Protein AF-A0A3A8E5F2-F1 (afdb_monomer_lite)

Secondary structure (DSSP, 8-state):
-EEEEEEESSHHHHHHHHHHHHHHTT-EEETTEEEETTEEEEEEEETTEEEEEEEEGGGTBS--SS-EEE--STT--PPSSEEEEEEEEETTEEEEEEEE-SSS-EEEEEEEE-SS--SS--EEEEESEETT--SSEEE-SS-B--SSTT--B-SSTT---SS---EEEE--SSSSEEES-S-TTTSTT-EESSTTTHHHHTT-S-TTT-----EEEEEEEEEGGGEEEEEEEEEEEEE---TTS-TT-EEEETTEEEE---SS---STTTT-EEEESS---

pLDDT: mean 90.52, std 8.46, range [52.41, 98.75]

Radius of gyration: 17.45 Å; chains: 1; bounding box: 47×42×44 Å

Structure (mmCIF, N/CA/C/O backbone):
data_AF-A0A3A8E5F2-F1
#
_entry.id   AF-A0A3A8E5F2-F1
#
loop_
_atom_site.group_PDB
_atom_site.id
_atom_site.type_symbol
_atom_site.label_atom_id
_atom_site.label_alt_id
_atom_site.label_comp_id
_atom_site.label_asym_id
_atom_site.label_entity_id
_atom_site.label_seq_id
_atom_site.pdbx_PDB_ins_code
_atom_site.Cartn_x
_atom_site.Cartn_y
_atom_site.Cartn_z
_atom_site.occupancy
_atom_site.B_iso_or_equiv
_atom_site.auth_seq_id
_atom_site.auth_comp_id
_atom_site.auth_asym_id
_atom_site.auth_atom_id
_atom_site.pdbx_PDB_model_num
ATOM 1 N N . MET A 1 1 ? 0.067 -13.483 12.850 1.00 90.38 1 MET A N 1
ATOM 2 C CA . MET A 1 1 ? -0.685 -12.739 11.821 1.00 90.38 1 MET A CA 1
ATOM 3 C C . MET A 1 1 ? -2.147 -13.075 11.987 1.00 90.38 1 MET A C 1
ATOM 5 O O . MET A 1 1 ? -2.480 -14.257 12.018 1.00 90.38 1 MET A O 1
ATOM 9 N N . ALA A 1 2 ? -2.980 -12.050 12.130 1.00 96.44 2 ALA A N 1
ATOM 10 C CA . ALA A 1 2 ? -4.425 -12.189 12.093 1.00 96.44 2 ALA A CA 1
ATOM 11 C C . ALA A 1 2 ? -4.931 -11.852 10.688 1.00 96.44 2 ALA A C 1
ATOM 13 O O . ALA A 1 2 ? -4.463 -10.898 10.060 1.00 96.44 2 ALA A O 1
ATOM 14 N N . TYR A 1 3 ? -5.877 -12.652 10.204 1.00 97.75 3 TYR A N 1
ATOM 15 C CA . TYR A 1 3 ? -6.501 -12.480 8.900 1.00 97.75 3 TYR A CA 1
ATOM 16 C C . TYR A 1 3 ? -8.014 -12.479 9.060 1.00 97.75 3 TYR A C 1
ATOM 18 O O . TYR A 1 3 ? -8.585 -13.423 9.607 1.00 97.75 3 TYR A O 1
ATOM 26 N N . TYR A 1 4 ? -8.648 -11.433 8.541 1.00 98.31 4 TYR A N 1
ATOM 27 C CA . TYR A 1 4 ? -10.094 -11.275 8.526 1.00 98.31 4 TYR A CA 1
ATOM 28 C C . TYR A 1 4 ? -10.551 -11.060 7.087 1.00 98.31 4 TYR A C 1
ATOM 30 O O . TYR A 1 4 ? -9.963 -10.276 6.343 1.00 98.31 4 TYR A O 1
ATOM 38 N N . SER A 1 5 ? -11.627 -11.732 6.695 1.00 98.12 5 SER A N 1
ATOM 39 C CA . SER A 1 5 ? -12.271 -11.509 5.403 1.00 98.12 5 SER A CA 1
ATOM 40 C C . SER A 1 5 ? -13.774 -11.647 5.523 1.00 98.12 5 SER A C 1
ATOM 42 O O . SER A 1 5 ? -14.259 -12.438 6.332 1.00 98.12 5 SER A O 1
ATOM 44 N N . GLY A 1 6 ? -14.499 -10.914 4.695 1.00 97.88 6 GLY A N 1
ATOM 45 C CA . GLY A 1 6 ? -15.951 -10.906 4.705 1.00 97.88 6 GLY A CA 1
ATOM 46 C C . GLY A 1 6 ? -16.489 -9.867 3.740 1.00 97.88 6 GLY A C 1
ATOM 47 O O . GLY A 1 6 ? -15.790 -9.447 2.820 1.00 97.88 6 GLY A O 1
ATOM 48 N N . GLN A 1 7 ? -17.723 -9.442 3.983 1.00 97.94 7 GLN A N 1
ATOM 49 C CA . GLN A 1 7 ? -18.371 -8.384 3.223 1.00 97.94 7 GLN A CA 1
ATOM 50 C C . GLN A 1 7 ? -18.634 -7.182 4.112 1.00 97.94 7 GLN A C 1
ATOM 52 O O . GLN A 1 7 ? -18.925 -7.335 5.294 1.00 97.94 7 GLN A O 1
ATOM 57 N N . ALA A 1 8 ? -18.550 -5.996 3.527 1.00 97.81 8 ALA A N 1
ATOM 58 C CA . ALA A 1 8 ? -18.993 -4.763 4.158 1.00 97.81 8 ALA A CA 1
ATOM 59 C C . ALA A 1 8 ? -19.969 -4.050 3.225 1.00 97.81 8 ALA A C 1
ATOM 61 O O . ALA A 1 8 ? -19.767 -4.038 2.012 1.00 97.81 8 ALA A O 1
ATOM 62 N N . ALA A 1 9 ? -21.010 -3.436 3.777 1.00 97.25 9 ALA A N 1
ATOM 63 C CA . ALA A 1 9 ? -22.052 -2.721 3.048 1.00 97.25 9 ALA A CA 1
ATOM 64 C C . ALA A 1 9 ? -21.777 -1.212 2.916 1.00 97.25 9 ALA A C 1
ATOM 66 O O . ALA A 1 9 ? -22.533 -0.500 2.255 1.00 97.25 9 ALA A O 1
ATOM 67 N N . SER A 1 10 ? -20.717 -0.692 3.541 1.00 96.44 10 SER A N 1
ATOM 68 C CA . SER A 1 10 ? -20.323 0.716 3.416 1.00 96.44 10 SER A CA 1
ATOM 69 C C . SER A 1 10 ? -18.871 0.964 3.830 1.00 96.44 10 SER A C 1
ATOM 71 O O . SER A 1 10 ? -18.250 0.145 4.506 1.00 96.44 10 SER A O 1
ATOM 73 N N . PHE A 1 11 ? -18.344 2.153 3.515 1.00 97.19 11 PHE A N 1
ATOM 74 C CA . PHE A 1 11 ? -17.065 2.615 4.069 1.00 97.19 11 PHE A CA 1
ATOM 75 C C . PHE A 1 11 ? -17.084 2.752 5.597 1.00 97.19 11 PHE A C 1
ATOM 77 O O . PHE A 1 11 ? -16.044 2.582 6.225 1.00 97.19 11 PHE A O 1
ATOM 84 N N . SER A 1 12 ? -18.248 3.037 6.195 1.00 97.00 12 SER A N 1
ATOM 85 C CA . SER A 1 12 ? -18.392 3.085 7.655 1.00 97.00 12 SER A CA 1
ATOM 86 C C . SER A 1 12 ? -18.179 1.721 8.275 1.00 97.00 12 SER A C 1
ATOM 88 O O . SER A 1 12 ? -17.431 1.597 9.237 1.00 97.00 12 SER A O 1
ATOM 90 N N . GLU A 1 13 ? -18.789 0.700 7.686 1.00 97.81 13 GLU A N 1
ATOM 91 C CA . GLU A 1 13 ? -18.625 -0.673 8.139 1.00 97.81 13 GLU A CA 1
ATOM 92 C C . GLU A 1 13 ? -17.198 -1.175 7.906 1.00 97.81 13 GLU A C 1
ATOM 94 O O . GLU A 1 13 ? -16.610 -1.749 8.816 1.00 97.81 13 GLU A O 1
ATOM 99 N N . LEU A 1 14 ? -16.589 -0.868 6.752 1.00 98.00 14 LEU A N 1
ATOM 100 C CA . LEU A 1 14 ? -15.176 -1.176 6.498 1.00 98.00 14 LEU A CA 1
ATOM 101 C C . LEU A 1 14 ? -14.241 -0.546 7.537 1.00 98.00 14 LEU A C 1
ATOM 103 O O . LEU A 1 14 ? -13.327 -1.214 8.018 1.00 98.00 14 LEU A O 1
ATOM 107 N N . LEU A 1 15 ? -14.453 0.728 7.886 1.00 98.44 15 LEU A N 1
ATOM 108 C CA . LEU A 1 15 ? -13.642 1.394 8.903 1.00 98.44 15 LEU A CA 1
ATOM 109 C C . LEU A 1 15 ? -13.847 0.751 10.280 1.00 98.44 15 LEU A C 1
ATOM 111 O O . LEU A 1 15 ? -12.869 0.531 10.989 1.00 98.44 15 LEU A O 1
ATOM 115 N N . SER A 1 16 ? -15.084 0.404 10.646 1.00 98.25 16 SER A N 1
ATOM 116 C CA . SER A 1 16 ? -15.363 -0.319 11.891 1.00 98.25 16 SER A CA 1
ATOM 117 C C . SER A 1 16 ? -14.683 -1.688 11.929 1.00 98.25 16 SER A C 1
ATOM 119 O O . SER A 1 16 ? -14.083 -2.024 12.945 1.00 98.25 16 SER A O 1
ATOM 121 N N . VAL A 1 17 ? -14.715 -2.451 10.832 1.00 98.38 17 VAL A N 1
ATOM 122 C CA . VAL A 1 17 ? -14.012 -3.740 10.716 1.00 98.38 17 VAL A CA 1
ATOM 123 C C . VAL A 1 17 ? -12.507 -3.558 10.909 1.00 98.38 17 VAL A C 1
ATOM 125 O O . VAL A 1 17 ? -11.914 -4.267 11.719 1.00 98.38 17 VAL A O 1
ATOM 128 N N . LEU A 1 18 ? -11.900 -2.588 10.216 1.00 98.69 18 LEU A N 1
ATOM 129 C CA . LEU A 1 18 ? -10.475 -2.276 10.350 1.00 98.69 18 LEU A CA 1
ATOM 130 C C . LEU A 1 18 ? -10.105 -1.926 11.795 1.00 98.69 18 LEU A C 1
ATOM 132 O O . LEU A 1 18 ? -9.167 -2.494 12.347 1.00 98.69 18 LEU A O 1
ATOM 136 N N . VAL A 1 19 ? -10.842 -0.998 12.409 1.00 98.56 19 VAL A N 1
ATOM 137 C CA . VAL A 1 19 ? -10.562 -0.526 13.769 1.00 98.56 19 VAL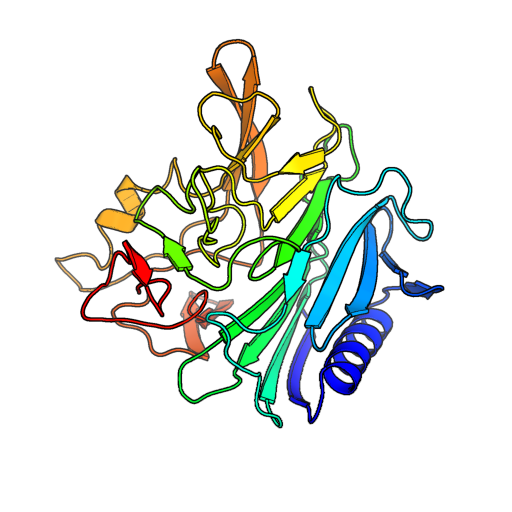 A CA 1
ATOM 138 C C . VAL A 1 19 ? -10.737 -1.649 14.785 1.00 98.56 19 VAL A C 1
ATOM 140 O O . VAL A 1 19 ? -9.835 -1.870 15.587 1.00 98.56 19 VAL A O 1
ATOM 143 N N . ASN A 1 20 ? -11.851 -2.383 14.738 1.00 98.50 20 ASN A N 1
ATOM 144 C CA . ASN A 1 20 ? -12.130 -3.453 15.696 1.00 98.50 20 ASN A CA 1
ATOM 145 C C . ASN A 1 20 ? -11.073 -4.558 15.616 1.00 98.50 20 ASN A C 1
ATOM 147 O O . ASN A 1 20 ? -10.520 -4.940 16.643 1.00 98.50 20 ASN A O 1
ATOM 151 N N . ALA A 1 21 ? -10.728 -5.002 14.405 1.00 98.50 21 ALA A N 1
ATOM 152 C CA . ALA A 1 21 ? -9.700 -6.017 14.211 1.00 98.50 21 ALA A CA 1
ATOM 153 C C . ALA A 1 21 ? -8.324 -5.541 14.704 1.00 98.50 21 ALA A C 1
ATOM 155 O O . ALA A 1 21 ? -7.613 -6.297 15.358 1.00 98.50 21 ALA A O 1
ATOM 156 N N . CYS A 1 22 ? -7.943 -4.285 14.453 1.00 98.50 22 CYS A N 1
ATOM 157 C CA . CYS A 1 22 ? -6.695 -3.738 14.988 1.00 98.50 22 CYS A CA 1
ATOM 158 C C . CYS A 1 22 ? -6.710 -3.648 16.520 1.00 98.50 22 CYS A C 1
ATOM 160 O O . CYS A 1 22 ? -5.720 -4.009 17.154 1.00 98.50 22 CYS A O 1
ATOM 162 N N . VAL A 1 23 ? -7.820 -3.223 17.128 1.00 98.31 23 VAL A N 1
ATOM 163 C CA . VAL A 1 23 ? -7.961 -3.171 18.593 1.00 98.31 23 VAL A CA 1
ATOM 164 C C . VAL A 1 23 ? -7.845 -4.564 19.215 1.00 98.31 23 VAL A C 1
ATOM 166 O O . VAL A 1 23 ? -7.153 -4.732 20.217 1.00 98.31 23 VAL A O 1
ATOM 169 N N . GLU A 1 24 ? -8.428 -5.586 18.584 1.00 97.88 24 GLU A N 1
ATOM 170 C CA . GLU A 1 24 ? -8.256 -6.987 18.993 1.00 97.88 24 GLU A CA 1
ATOM 171 C C . GLU A 1 24 ? -6.791 -7.453 18.928 1.00 97.88 24 GLU A C 1
ATOM 173 O O . GLU A 1 24 ? -6.399 -8.329 19.694 1.00 97.88 24 GLU A O 1
ATOM 178 N N . GLN A 1 25 ? -5.971 -6.860 18.051 1.00 97.38 25 GLN A N 1
ATOM 179 C CA . GLN A 1 25 ? -4.528 -7.127 17.928 1.00 97.38 25 GLN A CA 1
ATOM 180 C C . GLN A 1 25 ? -3.652 -6.104 18.683 1.00 97.38 25 GLN A C 1
ATOM 182 O O . GLN A 1 25 ? -2.484 -5.882 18.346 1.00 97.38 25 GLN A O 1
ATOM 187 N N . GLY A 1 26 ? -4.214 -5.445 19.701 1.00 96.50 26 GLY A N 1
ATOM 188 C CA . GLY A 1 26 ? -3.466 -4.596 20.631 1.00 96.50 26 GLY A CA 1
ATOM 189 C C . GLY A 1 26 ? -3.214 -3.162 20.162 1.00 96.50 26 GLY A C 1
ATOM 190 O O . GLY A 1 26 ? -2.443 -2.449 20.804 1.00 96.50 26 GLY A O 1
ATOM 191 N N . TRP A 1 27 ? -3.850 -2.712 19.079 1.00 97.88 27 TRP A N 1
ATOM 192 C CA . TRP A 1 27 ? -3.877 -1.288 18.741 1.00 97.88 27 TRP A CA 1
ATOM 193 C C . TRP A 1 27 ? -4.857 -0.534 19.650 1.00 97.88 27 TRP A C 1
ATOM 195 O O . TRP A 1 27 ? -5.824 -1.087 20.170 1.00 97.88 27 TRP A O 1
ATOM 205 N N . ILE A 1 28 ? -4.632 0.762 19.823 1.00 98.12 28 ILE A N 1
ATOM 206 C CA . ILE A 1 28 ? -5.488 1.653 20.611 1.00 98.12 28 ILE A CA 1
ATOM 207 C C . ILE A 1 28 ? -6.241 2.575 19.654 1.00 98.12 28 ILE A C 1
ATOM 209 O O . ILE A 1 28 ? -5.635 3.140 18.748 1.00 98.12 28 ILE A O 1
ATOM 213 N N . TRP A 1 29 ? -7.548 2.750 19.865 1.00 98.12 29 TRP A N 1
ATOM 214 C CA . TRP A 1 29 ? -8.396 3.648 19.077 1.00 98.12 29 TRP A CA 1
ATOM 215 C C . TRP A 1 29 ? -8.969 4.772 19.943 1.00 98.12 29 TRP A C 1
ATOM 217 O O . TRP A 1 29 ? -9.832 4.528 20.787 1.00 98.12 29 TRP A O 1
ATOM 227 N N . VAL A 1 30 ? -8.498 6.003 19.732 1.00 97.62 30 VAL A N 1
ATOM 228 C CA . VAL A 1 30 ? -8.960 7.211 20.443 1.00 97.62 30 VAL A CA 1
ATOM 229 C C . VAL A 1 30 ? -8.976 8.389 19.470 1.00 97.62 30 VAL A C 1
ATOM 231 O O . VAL A 1 30 ? -8.055 8.541 18.680 1.00 97.62 30 VAL A O 1
ATOM 234 N N . ASP A 1 31 ? -10.021 9.221 19.495 1.00 95.56 31 ASP A N 1
ATOM 235 C CA . ASP A 1 31 ? -10.123 10.457 18.694 1.00 95.56 31 ASP A CA 1
ATOM 236 C C . ASP A 1 31 ? -9.852 10.291 17.184 1.00 95.56 31 ASP A C 1
ATOM 238 O O . ASP A 1 31 ? -9.310 11.169 16.506 1.00 95.56 31 ASP A O 1
ATOM 242 N N . ASN A 1 32 ? -10.300 9.161 16.633 1.00 97.81 32 ASN A N 1
ATOM 243 C CA . ASN A 1 32 ? -10.060 8.723 15.257 1.00 97.81 32 ASN A CA 1
ATOM 244 C C . ASN A 1 32 ? -8.603 8.376 14.915 1.00 97.81 32 ASN A C 1
ATOM 246 O O . ASN A 1 32 ? -8.247 8.330 13.738 1.00 97.81 32 ASN A O 1
ATOM 250 N N . ILE A 1 33 ? -7.759 8.153 15.917 1.00 98.44 33 ILE A N 1
ATOM 251 C CA . ILE A 1 33 ? -6.364 7.756 15.763 1.00 98.44 33 ILE A CA 1
ATOM 252 C C . ILE A 1 33 ? -6.240 6.306 16.214 1.00 98.44 33 ILE A C 1
ATOM 254 O O . ILE A 1 33 ? -6.520 5.968 17.364 1.00 98.44 33 ILE A O 1
ATOM 258 N N . LEU A 1 34 ? -5.820 5.456 15.281 1.00 98.25 34 LEU A N 1
ATOM 259 C CA . LEU A 1 34 ? -5.403 4.093 15.553 1.00 98.25 34 LEU A CA 1
ATOM 260 C C . LEU A 1 34 ? -3.898 4.116 15.815 1.00 98.25 34 LEU A C 1
ATOM 262 O O . LEU A 1 34 ? -3.132 4.487 14.927 1.00 98.25 34 LEU A O 1
ATOM 266 N N . SER A 1 35 ? -3.466 3.758 17.019 1.00 97.75 35 SER A N 1
ATOM 267 C CA . SER A 1 35 ? -2.058 3.851 17.410 1.00 97.75 35 SER A CA 1
ATOM 268 C C . SER A 1 35 ? -1.542 2.590 18.078 1.00 97.75 35 SER A C 1
ATOM 270 O O . SER A 1 35 ? -2.269 1.949 18.837 1.00 97.75 35 SER A O 1
ATOM 272 N N . LYS A 1 36 ? -0.269 2.290 17.844 1.00 96.06 36 LYS A N 1
ATOM 273 C CA . LYS A 1 36 ? 0.485 1.243 18.527 1.00 96.06 36 LYS A CA 1
ATOM 274 C C . LYS A 1 36 ? 1.929 1.712 18.656 1.00 96.06 36 LYS A C 1
ATOM 276 O O . LYS A 1 36 ? 2.528 2.159 17.677 1.00 96.06 36 LYS A O 1
ATOM 281 N N . ASP A 1 37 ? 2.440 1.698 19.883 1.00 91.69 37 ASP A N 1
ATOM 282 C CA . ASP A 1 37 ? 3.748 2.245 20.243 1.00 91.69 37 ASP A CA 1
ATOM 283 C C . ASP A 1 37 ? 3.984 3.661 19.680 1.00 91.69 37 ASP A C 1
ATOM 285 O O . ASP A 1 37 ? 3.304 4.614 20.067 1.00 91.69 37 ASP A O 1
ATOM 289 N N . GLN A 1 38 ? 4.948 3.815 18.769 1.00 88.19 38 GLN A N 1
ATOM 290 C CA . GLN A 1 38 ? 5.321 5.103 18.178 1.00 88.19 38 GLN A CA 1
ATOM 291 C C . GLN A 1 38 ? 4.515 5.463 16.925 1.00 88.19 38 GLN A C 1
ATOM 293 O O . GLN A 1 38 ? 4.714 6.540 16.373 1.00 88.19 38 GLN A O 1
ATOM 298 N N . ILE A 1 39 ? 3.599 4.608 16.471 1.00 94.56 39 ILE A N 1
ATOM 299 C CA . ILE A 1 39 ? 2.846 4.805 15.230 1.00 94.56 39 ILE A CA 1
ATOM 300 C C . ILE A 1 39 ? 1.441 5.288 15.568 1.00 94.56 39 ILE A C 1
ATOM 302 O O . ILE A 1 39 ? 0.758 4.693 16.401 1.00 94.56 39 ILE A O 1
ATOM 306 N N . GLY A 1 40 ? 0.986 6.330 14.880 1.00 97.62 40 GLY A N 1
ATOM 307 C CA . GLY A 1 40 ? -0.399 6.780 14.879 1.00 97.62 40 GLY A CA 1
ATOM 308 C C . GLY A 1 40 ? -0.920 6.944 13.462 1.00 97.62 40 GLY A C 1
ATOM 309 O O . GLY A 1 40 ? -0.266 7.561 12.624 1.00 97.62 40 GLY A O 1
ATOM 310 N N . ILE A 1 41 ? -2.118 6.430 13.196 1.00 98.44 41 ILE A N 1
ATOM 311 C CA . ILE A 1 41 ? -2.820 6.578 11.924 1.00 98.44 41 ILE A CA 1
ATOM 312 C C . ILE A 1 41 ? -4.195 7.167 12.201 1.00 98.44 41 ILE A C 1
ATOM 314 O O . ILE A 1 41 ? -5.086 6.503 12.731 1.00 98.44 41 ILE A O 1
ATOM 318 N N . LYS A 1 42 ? -4.389 8.426 11.816 1.00 98.38 42 LYS A N 1
ATOM 319 C CA . LYS A 1 42 ? -5.703 9.054 11.854 1.00 98.38 42 LYS A CA 1
ATOM 320 C C . LYS A 1 42 ? -6.535 8.571 10.677 1.00 98.38 42 LYS A C 1
ATOM 322 O O . LYS A 1 42 ? -6.184 8.855 9.531 1.00 98.38 42 LYS A O 1
ATOM 327 N N . LEU A 1 43 ? -7.629 7.874 10.967 1.00 98.38 43 LEU A N 1
ATOM 328 C CA . LEU A 1 43 ? -8.534 7.291 9.980 1.00 98.38 43 LEU A CA 1
ATOM 329 C C . LEU A 1 43 ? -9.877 8.011 10.006 1.00 98.38 43 LEU A C 1
ATOM 331 O O . LEU A 1 43 ? -10.484 8.161 11.063 1.00 98.38 43 LEU A O 1
ATOM 335 N N . GLN A 1 44 ? -10.363 8.462 8.853 1.00 97.19 44 GLN A N 1
ATOM 336 C CA . GLN A 1 44 ? -11.652 9.154 8.764 1.00 97.19 44 GLN A CA 1
ATOM 337 C C . GLN A 1 44 ? -12.387 8.791 7.481 1.00 97.19 44 GLN A C 1
ATOM 339 O O . GLN A 1 44 ? -11.785 8.362 6.500 1.00 97.19 44 GLN A O 1
ATOM 344 N N . ILE A 1 45 ? -13.700 9.009 7.476 1.00 95.94 45 ILE A N 1
ATOM 345 C CA . ILE A 1 45 ? -14.509 8.930 6.261 1.00 95.94 45 ILE A CA 1
ATOM 346 C C . ILE A 1 45 ? -14.763 10.345 5.778 1.00 95.94 45 ILE A C 1
ATOM 348 O O . ILE A 1 45 ? -15.327 11.170 6.494 1.00 95.94 45 ILE A O 1
ATOM 352 N N . VAL A 1 46 ? -14.354 10.616 4.547 1.00 92.38 46 VAL A N 1
ATOM 353 C CA . VAL A 1 46 ? -14.565 11.898 3.875 1.00 92.38 46 VAL A CA 1
ATOM 354 C C . VAL A 1 46 ? -15.124 11.579 2.500 1.00 92.38 46 VAL A C 1
ATOM 356 O O . VAL A 1 46 ? -14.561 10.738 1.820 1.00 92.38 46 VAL A O 1
ATOM 359 N N . ASN A 1 47 ? -16.234 12.198 2.085 1.00 85.31 47 ASN A N 1
ATOM 360 C CA . ASN A 1 47 ? -16.793 12.087 0.725 1.00 85.31 47 ASN A CA 1
ATOM 361 C C . ASN A 1 47 ? -16.707 10.666 0.108 1.00 85.31 47 ASN A C 1
ATOM 363 O O . ASN A 1 47 ? -16.124 10.488 -0.965 1.00 85.31 47 ASN A O 1
ATOM 367 N N . ASN A 1 48 ? -17.238 9.654 0.808 1.00 86.62 48 ASN A N 1
ATOM 368 C CA . ASN A 1 48 ? -17.234 8.240 0.396 1.00 86.62 48 ASN A CA 1
ATOM 369 C C . ASN A 1 48 ? -15.841 7.647 0.111 1.00 86.62 48 ASN A C 1
ATOM 371 O O . ASN A 1 48 ? -15.642 6.937 -0.872 1.00 86.62 48 ASN A O 1
ATOM 375 N N . HIS A 1 49 ? -14.861 7.946 0.954 1.00 91.81 49 HIS A N 1
ATOM 376 C CA . HIS A 1 49 ? -13.579 7.253 0.978 1.00 91.81 49 HIS A CA 1
ATOM 377 C C . HIS A 1 49 ? -12.999 7.250 2.391 1.00 91.81 49 HIS A C 1
ATOM 379 O O . HIS A 1 49 ? -13.325 8.121 3.200 1.00 91.81 49 HIS A O 1
ATOM 385 N N . ILE A 1 50 ? -12.131 6.280 2.676 1.00 96.81 50 ILE A N 1
ATOM 386 C CA . ILE A 1 50 ? -11.365 6.237 3.924 1.00 96.81 50 ILE A CA 1
ATOM 387 C C . ILE A 1 50 ? -10.067 7.007 3.697 1.00 96.81 50 ILE A C 1
ATOM 389 O O . ILE A 1 50 ? -9.306 6.686 2.783 1.00 96.81 50 ILE A O 1
ATOM 393 N N . THR A 1 51 ? -9.819 8.034 4.499 1.00 97.25 51 THR A N 1
ATOM 394 C CA . THR A 1 51 ? -8.551 8.763 4.536 1.00 97.25 51 THR A CA 1
ATOM 395 C C . THR A 1 51 ? -7.663 8.237 5.652 1.00 97.25 51 THR A C 1
ATOM 397 O O . THR A 1 51 ? -8.156 7.803 6.691 1.00 97.25 51 THR A O 1
ATOM 400 N N . ALA A 1 52 ? -6.352 8.304 5.441 1.00 98.06 52 ALA A N 1
ATOM 401 C CA . ALA A 1 52 ? -5.347 7.980 6.436 1.00 98.06 52 ALA A CA 1
ATOM 402 C C . ALA A 1 52 ? -4.258 9.055 6.459 1.00 98.06 52 ALA A C 1
ATOM 404 O O . ALA A 1 52 ? -3.703 9.430 5.420 1.00 98.06 52 ALA A O 1
ATOM 405 N N . LEU A 1 53 ? -3.951 9.539 7.658 1.00 97.56 53 LEU A N 1
ATOM 406 C CA . LEU A 1 53 ? -2.830 10.428 7.931 1.00 97.56 53 LEU A CA 1
ATOM 407 C C . LEU A 1 53 ? -1.963 9.786 9.007 1.00 97.56 53 LEU A C 1
ATOM 409 O O . LEU A 1 53 ? -2.463 9.511 10.093 1.00 97.56 53 LEU A O 1
ATOM 413 N N . ALA A 1 54 ? -0.690 9.554 8.705 1.00 97.56 54 ALA A N 1
ATOM 414 C CA . ALA A 1 54 ? 0.250 9.020 9.680 1.00 97.56 54 ALA A CA 1
ATOM 415 C C . ALA A 1 54 ? 0.901 10.125 10.517 1.00 97.56 54 ALA A C 1
ATOM 417 O O . ALA A 1 54 ? 0.989 11.274 10.082 1.00 97.56 54 ALA A O 1
ATOM 418 N N . GLY A 1 55 ? 1.362 9.756 11.703 1.00 97.06 55 GLY A N 1
ATOM 419 C CA . GLY A 1 55 ? 2.093 10.589 12.648 1.00 97.06 55 GLY A CA 1
ATOM 420 C C . GLY A 1 55 ? 2.637 9.738 13.792 1.00 97.06 55 GLY A C 1
ATOM 421 O O . GLY A 1 55 ? 2.473 8.517 13.808 1.00 97.06 55 GLY A O 1
ATOM 422 N N . ASP A 1 56 ? 3.254 10.396 14.761 1.00 95.12 56 ASP A N 1
ATOM 423 C CA . ASP A 1 56 ? 3.835 9.757 15.932 1.00 95.12 56 ASP A CA 1
ATOM 424 C C . ASP A 1 56 ? 2.767 9.509 17.010 1.00 95.12 56 ASP A C 1
ATOM 426 O O . ASP A 1 56 ? 2.135 10.442 17.522 1.00 95.12 56 ASP A O 1
ATOM 430 N N . GLY A 1 57 ? 2.616 8.238 17.380 1.00 94.00 57 GLY A N 1
ATOM 431 C CA . GLY A 1 57 ? 1.835 7.763 18.522 1.00 94.00 57 GLY A CA 1
ATOM 432 C C . GLY A 1 57 ? 0.363 8.190 18.546 1.00 94.00 57 GLY A C 1
ATOM 433 O O . GLY A 1 57 ? -0.242 8.576 17.547 1.00 94.00 57 GLY A O 1
ATOM 434 N N . SER A 1 58 ? -0.238 8.129 19.733 1.00 95.12 58 SER A N 1
ATOM 435 C CA . SER A 1 58 ? -1.675 8.368 19.939 1.00 95.12 58 SER A CA 1
ATOM 436 C C . SER A 1 58 ? -2.122 9.822 19.761 1.00 95.12 58 SER A C 1
ATOM 438 O O . SER A 1 58 ? -3.316 10.081 19.638 1.00 95.12 58 SER A O 1
ATOM 440 N N . THR A 1 59 ? -1.194 10.780 19.731 1.00 94.62 59 THR A N 1
ATOM 441 C CA . THR A 1 59 ? -1.491 12.210 19.532 1.00 94.62 59 THR A CA 1
ATOM 442 C C . THR A 1 59 ? -1.263 12.674 18.098 1.00 94.62 59 THR A C 1
ATOM 444 O O . THR A 1 59 ? -1.556 13.829 17.782 1.00 94.62 59 THR A O 1
ATOM 447 N N . LEU A 1 60 ? -0.761 11.788 17.228 1.00 95.06 60 LEU A N 1
ATOM 448 C CA . LEU A 1 60 ? -0.400 12.101 15.848 1.00 95.06 60 LEU A CA 1
ATOM 449 C C . LEU A 1 60 ? 0.599 13.270 15.753 1.00 95.06 60 LEU A C 1
ATOM 451 O O . LEU A 1 60 ? 0.465 14.150 14.897 1.00 95.06 60 LEU A O 1
ATOM 455 N N . ALA A 1 61 ? 1.584 13.311 16.657 1.00 95.69 61 ALA A N 1
ATOM 456 C CA . ALA A 1 61 ? 2.628 14.331 16.617 1.00 95.69 61 ALA A CA 1
ATOM 457 C C . ALA A 1 61 ? 3.437 14.213 15.315 1.00 95.69 61 ALA A C 1
ATOM 459 O O . ALA A 1 61 ? 3.530 13.140 14.733 1.00 95.69 61 ALA A O 1
ATOM 460 N N . ASN A 1 62 ? 3.996 15.326 14.832 1.00 95.19 62 ASN A N 1
ATOM 461 C CA . ASN A 1 62 ? 4.738 15.370 13.568 1.00 95.19 62 ASN A CA 1
ATOM 462 C C . ASN A 1 62 ? 4.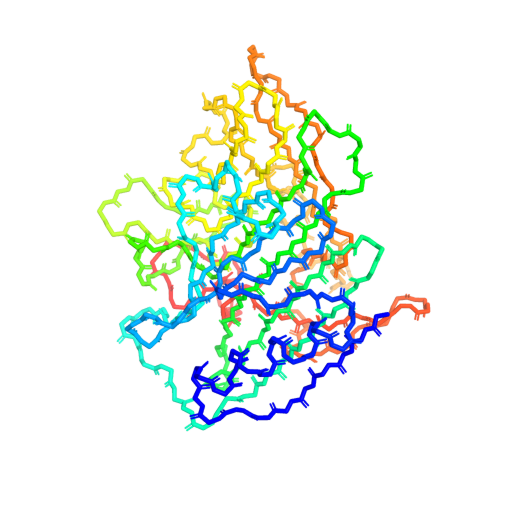027 14.636 12.409 1.00 95.19 62 ASN A C 1
ATOM 464 O O . ASN A 1 62 ? 4.570 13.665 11.886 1.00 95.19 62 ASN A O 1
ATOM 468 N N . PRO A 1 63 ? 2.814 15.041 12.004 1.00 96.56 63 PRO A N 1
ATOM 469 C CA . PRO A 1 63 ? 2.065 14.306 10.994 1.00 96.56 63 PRO A CA 1
ATOM 470 C C . PRO A 1 63 ? 2.766 14.321 9.629 1.00 96.56 63 PRO A C 1
ATOM 472 O O . PRO A 1 63 ? 3.493 15.262 9.288 1.00 96.56 63 PRO A O 1
ATOM 475 N N . ALA A 1 64 ? 2.491 13.298 8.820 1.00 94.62 64 ALA A N 1
ATOM 476 C CA . ALA A 1 64 ? 2.900 13.253 7.425 1.00 94.62 64 ALA A CA 1
ATOM 477 C C . ALA A 1 64 ? 2.394 14.501 6.667 1.00 94.62 64 ALA A C 1
ATOM 479 O O . ALA A 1 64 ? 1.326 15.037 6.973 1.00 94.62 64 ALA A O 1
ATOM 480 N N . PRO A 1 65 ? 3.126 14.981 5.647 1.00 91.12 65 PRO A N 1
ATOM 481 C CA . PRO A 1 65 ? 2.817 16.252 4.991 1.00 91.12 65 PRO A CA 1
ATOM 482 C C . PRO A 1 65 ? 1.519 16.229 4.170 1.00 91.12 65 PRO A C 1
ATOM 484 O O . PRO A 1 65 ? 1.030 17.288 3.782 1.00 91.12 65 PRO A O 1
ATOM 487 N N . ALA A 1 66 ? 0.962 15.051 3.880 1.00 90.69 66 ALA A N 1
ATOM 488 C CA . ALA A 1 66 ? -0.313 14.917 3.192 1.00 90.69 66 ALA A CA 1
ATOM 489 C C . ALA A 1 66 ? -1.032 13.608 3.550 1.00 90.69 66 ALA A C 1
ATOM 491 O O . ALA A 1 66 ? -0.465 12.680 4.124 1.00 90.69 66 ALA A O 1
ATOM 492 N N . ILE A 1 67 ? -2.312 13.567 3.184 1.00 93.75 67 ILE A N 1
ATOM 493 C CA . ILE A 1 67 ? -3.256 12.494 3.491 1.00 93.75 67 ILE A CA 1
ATOM 494 C C . ILE A 1 67 ? -3.333 11.525 2.305 1.00 93.75 67 ILE A C 1
ATOM 496 O O . ILE A 1 67 ? -3.465 11.957 1.153 1.00 93.75 67 ILE A O 1
ATOM 500 N N . VAL A 1 68 ? -3.328 10.220 2.581 1.00 94.50 68 VAL A N 1
ATOM 501 C CA . VAL A 1 68 ? -3.663 9.187 1.589 1.00 94.50 68 VAL A CA 1
ATOM 502 C C . VAL A 1 68 ? -5.115 8.748 1.720 1.00 94.50 68 VAL A C 1
ATOM 504 O O . VAL A 1 68 ? -5.736 8.938 2.763 1.00 94.50 68 VAL A O 1
ATOM 507 N N . ARG A 1 69 ? -5.698 8.196 0.657 1.00 93.81 69 ARG A N 1
ATOM 508 C CA . ARG A 1 69 ? -7.082 7.725 0.672 1.00 93.81 69 ARG A CA 1
ATOM 509 C C . ARG A 1 69 ? -7.266 6.412 -0.064 1.00 93.81 69 ARG A C 1
ATOM 511 O O . ARG A 1 69 ? -6.697 6.227 -1.134 1.00 93.81 69 ARG A O 1
ATOM 518 N N . MET A 1 70 ? -8.140 5.571 0.478 1.00 94.56 70 MET A N 1
ATOM 519 C CA . MET A 1 70 ? -8.754 4.434 -0.196 1.00 94.56 70 MET A CA 1
ATOM 520 C C . MET A 1 70 ? -10.172 4.816 -0.617 1.00 94.56 70 MET A C 1
ATOM 522 O O . MET A 1 70 ? -11.056 5.029 0.211 1.00 94.56 70 MET A O 1
ATOM 526 N N . GLY A 1 71 ? -10.377 4.916 -1.922 1.00 89.50 71 GLY A N 1
ATOM 527 C CA . GLY A 1 71 ? -11.644 5.272 -2.544 1.00 89.50 71 GLY A CA 1
ATOM 528 C C . GLY A 1 71 ? -11.532 5.131 -4.053 1.00 89.50 71 GLY A C 1
ATOM 529 O O . GLY A 1 71 ? -10.434 4.903 -4.562 1.00 89.50 71 GLY A O 1
ATOM 530 N N . ALA A 1 72 ? -12.658 5.256 -4.748 1.00 83.31 72 ALA A N 1
ATOM 531 C CA . ALA A 1 72 ? -12.720 4.966 -6.173 1.00 83.31 72 ALA A CA 1
ATOM 532 C C . ALA A 1 72 ? -11.673 5.723 -7.010 1.00 83.31 72 ALA A C 1
ATOM 534 O O . ALA A 1 72 ? -11.290 6.870 -6.731 1.00 83.31 72 ALA A O 1
ATOM 535 N N . LEU A 1 73 ? -11.240 5.023 -8.052 1.00 82.06 73 LEU A N 1
ATOM 536 C CA . LEU A 1 73 ? -10.512 5.549 -9.194 1.00 82.06 73 LEU A CA 1
ATOM 537 C C . LEU A 1 73 ? -11.501 5.753 -10.367 1.00 82.06 73 LEU A C 1
ATOM 539 O O . LEU A 1 73 ? -12.638 5.288 -10.334 1.00 82.06 73 LEU A O 1
ATOM 543 N N . ASP A 1 74 ? -11.077 6.505 -11.373 1.00 66.06 74 ASP A N 1
ATOM 544 C CA . ASP A 1 74 ? -11.734 6.801 -12.655 1.00 66.06 74 ASP A CA 1
ATOM 545 C C . ASP A 1 74 ? -13.159 7.403 -12.635 1.00 66.06 74 ASP A C 1
ATOM 547 O O . ASP A 1 74 ? -14.004 7.010 -13.440 1.00 66.06 74 ASP A O 1
ATOM 551 N N . ASN A 1 75 ? -13.460 8.382 -11.761 1.00 66.81 75 ASN A N 1
ATOM 552 C CA . ASN A 1 75 ? -14.811 8.954 -11.578 1.00 66.81 75 ASN A CA 1
ATOM 553 C C . ASN A 1 75 ? -15.893 7.893 -11.273 1.00 66.81 75 ASN A C 1
ATOM 555 O O . ASN A 1 75 ? -17.092 8.163 -11.388 1.00 66.81 75 ASN A O 1
ATOM 559 N N . GLN A 1 76 ? -15.495 6.672 -10.903 1.00 74.38 76 GLN A N 1
ATOM 560 C CA . GLN A 1 76 ? -16.422 5.589 -10.606 1.00 74.38 76 GLN A CA 1
ATOM 561 C C . GLN A 1 76 ? -16.873 5.656 -9.148 1.00 74.38 76 GLN A C 1
ATOM 563 O O . GLN A 1 76 ? -16.279 6.330 -8.310 1.00 74.38 76 GLN A O 1
ATOM 568 N N . THR A 1 77 ? -17.969 4.974 -8.833 1.00 84.06 77 THR A N 1
ATOM 569 C CA . THR A 1 77 ? -18.471 4.864 -7.460 1.00 84.06 77 THR A CA 1
ATOM 570 C C . THR A 1 77 ? -18.280 3.435 -6.985 1.00 84.06 77 THR A C 1
ATOM 572 O O . THR A 1 77 ? -18.654 2.499 -7.689 1.00 84.06 77 THR A O 1
ATOM 575 N N . VAL A 1 78 ? -17.726 3.269 -5.783 1.00 90.50 78 VAL A N 1
ATOM 576 C CA . VAL A 1 78 ? -17.642 1.960 -5.124 1.00 90.50 78 VAL A CA 1
ATOM 577 C C . VAL A 1 78 ? -19.059 1.455 -4.859 1.00 90.50 78 VAL A C 1
ATOM 579 O O . VAL A 1 78 ? -19.825 2.105 -4.144 1.00 90.50 78 VAL A O 1
ATOM 582 N N . LYS A 1 79 ? -19.416 0.312 -5.451 1.00 90.94 79 LYS A N 1
ATOM 583 C CA . LYS A 1 79 ? -20.702 -0.352 -5.223 1.00 90.94 79 LYS A CA 1
ATOM 584 C C . LYS A 1 79 ? -20.547 -1.328 -4.069 1.00 90.94 79 LYS A C 1
ATOM 586 O O . LYS A 1 79 ? -19.683 -2.190 -4.107 1.00 90.94 79 LYS A O 1
ATOM 591 N N . PHE A 1 80 ? -21.391 -1.172 -3.061 1.00 93.94 80 PHE A N 1
ATOM 592 C CA . PHE A 1 80 ? -21.452 -2.073 -1.919 1.00 93.94 80 PHE A CA 1
ATOM 593 C C . PHE A 1 80 ? -22.579 -3.113 -2.110 1.00 93.94 80 PHE A C 1
ATOM 595 O O . PHE A 1 80 ? -23.568 -2.798 -2.780 1.00 93.94 80 PHE A O 1
ATOM 602 N N . PRO A 1 81 ? -22.475 -4.323 -1.524 1.00 96.12 81 PRO A N 1
ATOM 603 C CA . PRO A 1 81 ? -21.392 -4.771 -0.650 1.00 96.12 81 PRO A CA 1
ATOM 604 C C . PRO A 1 81 ? -20.083 -5.035 -1.403 1.00 96.12 81 PRO A C 1
ATOM 606 O O . PRO A 1 81 ? -20.097 -5.356 -2.588 1.00 96.12 81 PRO A O 1
ATOM 609 N N . VAL A 1 82 ? -18.964 -4.878 -0.698 1.00 96.81 82 VAL A N 1
ATOM 610 C CA . VAL A 1 82 ? -17.622 -5.205 -1.198 1.00 96.81 82 VAL A CA 1
ATOM 611 C C . VAL A 1 82 ? -17.035 -6.337 -0.374 1.00 96.81 82 VAL A C 1
ATOM 613 O O . VAL A 1 82 ? -17.266 -6.392 0.838 1.00 96.81 82 VAL A O 1
ATOM 616 N N . ASP A 1 83 ? -16.248 -7.195 -1.011 1.00 97.94 83 ASP A N 1
ATOM 617 C CA . ASP A 1 83 ? -15.450 -8.187 -0.298 1.00 97.94 83 ASP A CA 1
ATOM 618 C C . ASP A 1 83 ? -14.196 -7.500 0.261 1.00 97.94 83 ASP A C 1
ATOM 620 O O . ASP A 1 83 ? -13.558 -6.700 -0.431 1.00 97.94 83 ASP A O 1
ATOM 624 N N . TYR A 1 84 ? -13.835 -7.788 1.512 1.00 98.25 84 TYR A N 1
ATOM 625 C CA . TYR A 1 84 ? -12.634 -7.250 2.151 1.00 98.25 84 TYR A CA 1
ATOM 626 C C . TYR A 1 84 ? -11.667 -8.346 2.592 1.00 98.25 84 TYR A C 1
ATOM 628 O O . TYR A 1 84 ? -12.053 -9.465 2.938 1.00 98.25 84 TYR A O 1
ATOM 636 N N . TYR A 1 85 ? -10.395 -7.965 2.640 1.00 98.62 85 TYR A N 1
ATOM 637 C CA . TYR A 1 85 ? -9.271 -8.756 3.108 1.00 98.62 85 TYR A CA 1
ATOM 638 C C . TYR A 1 85 ? -8.414 -7.881 4.013 1.00 98.62 85 TYR A C 1
ATOM 640 O O . TYR A 1 85 ? -7.875 -6.867 3.571 1.00 98.62 85 TYR A O 1
ATOM 648 N N . LEU A 1 86 ? -8.305 -8.262 5.280 1.00 98.75 86 LEU A N 1
ATOM 649 C CA . LEU A 1 86 ? -7.556 -7.531 6.288 1.00 98.75 86 LEU A CA 1
ATOM 650 C C . LEU A 1 86 ? -6.480 -8.431 6.881 1.00 98.75 86 LEU A C 1
ATOM 652 O O . LEU A 1 86 ? -6.784 -9.469 7.467 1.00 98.75 86 LEU A O 1
ATOM 656 N N . PHE A 1 87 ? -5.231 -8.006 6.739 1.00 98.62 87 PHE A N 1
ATOM 657 C CA . PHE A 1 87 ? -4.064 -8.669 7.304 1.00 98.62 87 PHE A CA 1
ATOM 658 C C . PHE A 1 87 ? -3.447 -7.770 8.368 1.00 98.62 87 PHE A C 1
ATOM 660 O O . PHE A 1 87 ? -3.197 -6.594 8.101 1.00 98.62 87 PHE A O 1
ATOM 667 N N . ILE A 1 88 ? -3.196 -8.325 9.553 1.00 98.44 88 ILE A N 1
ATOM 668 C CA . ILE A 1 88 ? -2.555 -7.625 10.669 1.00 98.44 88 ILE A CA 1
ATOM 669 C C . ILE A 1 88 ? -1.367 -8.460 11.149 1.00 98.44 88 ILE A C 1
ATOM 671 O O . ILE A 1 88 ? -1.512 -9.614 11.573 1.00 98.44 88 ILE A O 1
ATOM 675 N N . PHE A 1 89 ? -0.182 -7.872 11.054 1.00 97.38 89 PHE A N 1
ATOM 676 C CA . PHE A 1 89 ? 1.090 -8.450 11.466 1.00 97.38 89 PHE A CA 1
ATOM 677 C C . PHE A 1 89 ? 1.622 -7.718 12.700 1.00 97.38 89 PHE A C 1
ATOM 679 O O . PHE A 1 89 ? 1.278 -6.564 12.927 1.00 97.38 89 PHE A O 1
ATOM 686 N N . GLU A 1 90 ? 2.444 -8.408 13.492 1.00 93.81 90 GLU A N 1
ATOM 687 C CA . GLU A 1 90 ? 3.024 -7.882 14.741 1.00 93.81 90 GLU A CA 1
ATOM 688 C C . GLU A 1 90 ? 4.558 -7.795 14.691 1.00 93.81 90 GLU A C 1
ATOM 690 O O . GLU A 1 90 ? 5.177 -7.287 15.615 1.00 93.81 90 GLU A O 1
ATOM 695 N N . ASN A 1 91 ? 5.194 -8.326 13.640 1.00 91.19 91 ASN A N 1
ATOM 696 C CA . ASN A 1 91 ? 6.651 -8.362 13.495 1.00 91.19 91 ASN A CA 1
ATOM 697 C C . ASN A 1 91 ? 7.069 -8.161 12.026 1.00 91.19 91 ASN A C 1
ATOM 699 O O . ASN A 1 91 ? 7.242 -9.148 11.306 1.00 91.19 91 ASN A O 1
ATOM 703 N N . PRO A 1 92 ? 7.259 -6.912 11.567 1.00 94.31 92 PRO A N 1
ATOM 704 C CA . PRO A 1 92 ? 6.872 -5.661 12.225 1.00 94.31 92 PRO A CA 1
ATOM 705 C C . PRO A 1 92 ? 5.349 -5.470 12.261 1.00 94.31 92 PRO A C 1
ATOM 707 O O . PRO A 1 92 ? 4.600 -6.231 11.639 1.00 94.31 92 PRO A O 1
ATOM 710 N N . ASP A 1 93 ? 4.904 -4.442 12.984 1.00 95.94 93 ASP A N 1
ATOM 711 C CA . ASP A 1 93 ? 3.520 -3.984 12.927 1.00 95.94 93 ASP A CA 1
ATOM 712 C C . ASP A 1 93 ? 3.207 -3.463 11.522 1.00 95.94 93 ASP A C 1
ATOM 714 O O . ASP A 1 93 ? 3.675 -2.400 11.109 1.00 95.94 93 ASP A O 1
ATOM 718 N N . GLU A 1 94 ? 2.412 -4.229 10.778 1.00 97.50 94 GLU A N 1
ATOM 719 C CA . GLU A 1 94 ? 1.936 -3.873 9.443 1.00 97.50 94 GLU A CA 1
ATOM 720 C C . GLU A 1 94 ? 0.472 -4.275 9.301 1.00 97.50 94 GLU A C 1
ATOM 722 O O . GLU A 1 94 ? 0.059 -5.369 9.696 1.00 97.50 94 GLU A O 1
ATOM 727 N N . VAL A 1 95 ? -0.315 -3.390 8.701 1.00 98.50 95 VAL A N 1
ATOM 728 C CA . VAL A 1 95 ? -1.740 -3.585 8.458 1.00 98.50 95 VAL A CA 1
ATOM 729 C C . VAL A 1 95 ? -2.025 -3.363 6.984 1.00 98.50 95 VAL A C 1
ATOM 731 O O . VAL A 1 95 ? -1.628 -2.347 6.412 1.00 98.50 95 VAL A O 1
ATOM 734 N N . TYR A 1 96 ? -2.750 -4.299 6.378 1.00 98.69 96 TYR A N 1
ATOM 735 C CA . TYR A 1 96 ? -3.163 -4.236 4.981 1.00 98.69 96 TYR A CA 1
ATOM 736 C C . TYR A 1 96 ? -4.660 -4.475 4.881 1.00 98.69 96 TYR A C 1
ATOM 738 O O . TYR A 1 96 ? -5.126 -5.584 5.129 1.00 98.69 96 TYR A O 1
ATOM 746 N N . LEU A 1 97 ? -5.401 -3.444 4.487 1.00 98.69 97 LEU A N 1
ATOM 747 C CA . LEU A 1 97 ? -6.802 -3.541 4.105 1.00 98.69 97 LEU A CA 1
ATOM 748 C C . LEU A 1 97 ? -6.896 -3.480 2.583 1.00 98.69 97 LEU A C 1
ATOM 750 O O . LEU A 1 97 ? -6.534 -2.473 1.976 1.00 98.69 97 LEU A O 1
ATOM 754 N N . ILE A 1 98 ? -7.409 -4.544 1.978 1.00 98.44 98 ILE A N 1
ATOM 755 C CA . ILE A 1 98 ? -7.703 -4.634 0.551 1.00 98.44 98 ILE A CA 1
ATOM 756 C C . ILE A 1 98 ? -9.198 -4.894 0.399 1.00 98.44 98 ILE A C 1
ATOM 758 O O . ILE A 1 98 ? -9.764 -5.702 1.132 1.00 98.44 98 ILE A O 1
ATOM 762 N N . ILE A 1 99 ? -9.839 -4.230 -0.557 1.00 97.62 99 ILE A N 1
ATOM 763 C CA . ILE A 1 99 ? -11.222 -4.505 -0.940 1.00 97.62 99 ILE A CA 1
ATOM 764 C C . ILE A 1 99 ? -11.316 -4.817 -2.423 1.00 97.62 99 ILE A C 1
ATOM 766 O O . ILE A 1 99 ? -10.589 -4.243 -3.234 1.00 97.62 99 ILE A O 1
ATOM 770 N N . LYS A 1 100 ? -12.265 -5.679 -2.766 1.00 95.94 100 LYS A N 1
ATOM 771 C CA . LYS A 1 100 ? -12.706 -5.947 -4.128 1.00 95.94 100 LYS A CA 1
ATOM 772 C C . LYS A 1 100 ? -14.134 -5.430 -4.271 1.00 95.94 100 LYS A C 1
ATOM 774 O O . LYS A 1 100 ? -15.032 -5.896 -3.575 1.00 95.94 100 LYS A O 1
ATOM 779 N N . TYR A 1 101 ? -14.331 -4.425 -5.122 1.00 89.44 101 TYR A N 1
ATOM 780 C CA . TYR A 1 101 ? -15.616 -3.712 -5.222 1.00 89.44 101 TYR A CA 1
ATOM 781 C C . TYR A 1 101 ? -16.333 -3.863 -6.568 1.00 89.44 101 TYR A C 1
ATOM 783 O O . TYR A 1 101 ? -17.450 -3.380 -6.735 1.00 89.44 101 TYR A O 1
ATOM 791 N N . GLU A 1 102 ? -15.699 -4.549 -7.516 1.00 84.75 102 GLU A N 1
ATOM 792 C CA . GLU A 1 102 ? -16.293 -5.052 -8.756 1.00 84.75 102 GLU A CA 1
ATOM 793 C C . GLU A 1 102 ? -15.679 -6.430 -9.062 1.00 84.75 102 GLU A C 1
ATOM 795 O O . GLU A 1 102 ? -14.964 -6.998 -8.236 1.00 84.75 102 GLU A O 1
ATOM 800 N N . LEU A 1 103 ? -15.942 -6.993 -10.243 1.00 85.38 103 LEU A N 1
ATOM 801 C CA . LEU A 1 103 ? -15.423 -8.312 -10.614 1.00 85.38 103 LEU A CA 1
ATOM 802 C C . LEU A 1 103 ? -13.881 -8.365 -10.617 1.00 85.38 103 LEU A C 1
ATOM 804 O O . LEU A 1 103 ? -13.306 -9.398 -10.282 1.00 85.38 103 LEU A O 1
ATOM 808 N N . ASP A 1 104 ? -13.224 -7.264 -10.989 1.00 88.88 104 ASP A N 1
ATOM 809 C CA . ASP A 1 104 ? -11.789 -7.210 -11.297 1.00 88.88 104 ASP A CA 1
ATOM 810 C C . ASP A 1 104 ? -11.059 -5.977 -10.726 1.00 88.88 104 ASP A C 1
ATOM 812 O O . ASP A 1 104 ? -9.887 -5.763 -11.050 1.00 88.88 104 ASP A O 1
ATOM 816 N N . LYS A 1 105 ? -11.721 -5.178 -9.873 1.00 92.12 105 LYS A N 1
ATOM 817 C CA . LYS A 1 105 ? -11.167 -3.931 -9.319 1.00 92.12 105 LYS A CA 1
ATOM 818 C C . LYS A 1 105 ? -10.923 -3.995 -7.822 1.00 92.12 105 LYS A C 1
ATOM 820 O O . LYS A 1 105 ? -11.801 -4.376 -7.044 1.00 92.12 105 LYS A O 1
ATOM 825 N N . PHE A 1 106 ? -9.749 -3.511 -7.438 1.00 95.12 106 PHE A N 1
ATOM 826 C CA . PHE A 1 106 ? -9.227 -3.559 -6.084 1.00 95.12 106 PHE A CA 1
ATOM 827 C C . PHE A 1 106 ? -8.865 -2.161 -5.593 1.00 95.12 106 PHE A C 1
ATOM 829 O O . PHE A 1 106 ? -8.343 -1.334 -6.340 1.00 95.12 106 PHE A O 1
ATOM 836 N N . LEU A 1 107 ? -9.144 -1.893 -4.322 1.00 95.44 107 LEU A N 1
ATOM 837 C CA . LEU A 1 107 ? -8.664 -0.710 -3.612 1.00 95.44 107 LEU A CA 1
ATOM 838 C C . LEU A 1 107 ? -7.974 -1.166 -2.338 1.00 95.44 107 LEU A C 1
ATOM 840 O O . LEU A 1 107 ? -8.301 -2.218 -1.793 1.00 95.44 107 LEU A O 1
ATOM 844 N N . TRP A 1 108 ? -7.031 -0.370 -1.853 1.00 97.44 108 TRP A N 1
ATOM 845 C CA . TRP A 1 108 ? -6.265 -0.746 -0.679 1.00 97.44 108 TRP A CA 1
ATOM 846 C C . TRP A 1 108 ? -5.811 0.463 0.139 1.00 97.44 108 TRP A C 1
ATOM 848 O O . TRP A 1 108 ? -5.686 1.588 -0.365 1.00 97.44 108 TRP A O 1
ATOM 858 N N . LEU A 1 109 ? -5.569 0.189 1.418 1.00 98.31 109 LEU A N 1
ATOM 859 C CA . LEU A 1 109 ? -4.959 1.051 2.420 1.00 98.31 109 LEU A CA 1
ATOM 860 C C . LEU A 1 109 ? -4.023 0.186 3.264 1.00 98.31 109 LEU A C 1
ATOM 862 O O . LEU A 1 109 ? -4.433 -0.860 3.764 1.00 98.31 109 LEU A O 1
ATOM 866 N N . CYS A 1 110 ? -2.788 0.626 3.457 1.00 98.25 110 CYS A N 1
ATOM 867 C CA . CYS A 1 110 ? -1.846 -0.052 4.332 1.00 98.25 110 CYS A CA 1
ATOM 868 C C . CYS A 1 110 ? -0.963 0.926 5.103 1.00 98.25 110 CYS A C 1
ATOM 870 O O . CYS A 1 110 ? -0.755 2.073 4.703 1.00 98.25 110 CYS A O 1
ATOM 872 N N . PHE A 1 111 ? -0.473 0.475 6.247 1.00 98.06 111 PHE A N 1
ATOM 873 C CA . PHE A 1 111 ? 0.402 1.243 7.124 1.00 98.06 111 PHE A CA 1
ATOM 874 C C . PHE A 1 111 ? 1.187 0.312 8.039 1.00 98.06 111 PHE A C 1
ATOM 876 O O . PHE A 1 111 ? 0.810 -0.844 8.227 1.00 98.06 111 PHE A O 1
ATOM 883 N N . GLY A 1 112 ? 2.257 0.825 8.635 1.00 96.19 112 GLY A N 1
ATOM 884 C CA . GLY A 1 112 ? 3.075 0.058 9.563 1.00 96.19 112 GLY A CA 1
ATOM 885 C C . GLY A 1 112 ? 4.326 0.798 10.008 1.00 96.19 112 GLY A C 1
ATOM 886 O O . GLY A 1 112 ? 4.425 2.018 9.851 1.00 96.19 112 GLY A O 1
ATOM 887 N N . CYS A 1 113 ? 5.290 0.050 10.541 1.00 94.19 113 CYS A N 1
ATOM 888 C CA . CYS A 1 113 ? 6.633 0.535 10.858 1.00 94.19 113 CYS A CA 1
ATOM 889 C C . CYS A 1 113 ? 7.732 -0.292 10.192 1.00 94.19 113 CYS A C 1
ATOM 891 O O . CYS A 1 113 ? 7.551 -1.446 9.812 1.00 94.19 113 CYS A O 1
ATOM 893 N N . SER A 1 114 ? 8.898 0.330 10.046 1.00 93.62 114 SER A N 1
ATOM 894 C CA . SER A 1 114 ? 10.129 -0.335 9.630 1.00 93.62 114 SER A CA 1
ATOM 895 C C . SER A 1 114 ? 10.767 -1.105 10.787 1.00 93.62 114 SER A C 1
ATOM 897 O O . SER A 1 114 ? 10.757 -0.650 11.926 1.00 93.62 114 SER A O 1
ATOM 899 N N . ILE A 1 115 ? 11.415 -2.228 10.471 1.00 92.12 115 ILE A N 1
ATOM 900 C CA . ILE A 1 115 ? 12.272 -2.976 11.409 1.00 92.12 115 ILE A CA 1
ATOM 901 C C . ILE A 1 115 ? 13.643 -2.320 11.637 1.00 92.12 115 ILE A C 1
ATOM 903 O O . ILE A 1 115 ? 14.421 -2.776 12.475 1.00 92.12 115 ILE A O 1
ATOM 907 N N . LEU A 1 116 ? 13.997 -1.306 10.843 1.00 92.94 116 LEU A N 1
ATOM 908 C CA . LEU A 1 116 ? 15.304 -0.663 10.928 1.00 92.94 116 LEU A CA 1
ATOM 909 C C . LEU A 1 116 ? 15.343 0.357 12.063 1.00 92.94 116 LEU A C 1
ATOM 911 O O . LEU A 1 116 ? 14.393 1.102 12.280 1.00 92.94 116 LEU A O 1
ATOM 915 N N . ASN A 1 117 ? 16.498 0.455 12.722 1.00 91.19 117 ASN A N 1
ATOM 916 C CA . ASN A 1 117 ? 16.752 1.520 13.682 1.00 91.19 117 ASN A CA 1
ATOM 917 C C . ASN A 1 117 ? 17.019 2.837 12.938 1.00 91.19 117 ASN A C 1
ATOM 919 O O . ASN A 1 117 ? 18.101 3.039 12.376 1.00 91.19 117 ASN A O 1
ATOM 923 N N . LEU A 1 118 ? 16.012 3.704 12.902 1.00 93.06 118 LEU A N 1
ATOM 924 C CA . LEU A 1 118 ? 16.034 4.984 12.204 1.00 93.06 118 LEU A CA 1
ATOM 925 C C . LEU A 1 118 ? 16.031 6.144 13.209 1.00 93.06 118 LEU A C 1
ATOM 927 O O . LEU A 1 118 ? 15.587 5.982 14.342 1.00 93.06 118 LEU A O 1
ATOM 931 N N . PRO A 1 119 ? 16.492 7.342 12.808 1.00 93.69 119 PRO A N 1
ATOM 932 C CA . PRO A 1 119 ? 16.384 8.531 13.655 1.00 93.69 119 PRO A CA 1
ATOM 933 C C . PRO A 1 119 ? 14.948 8.935 14.030 1.00 93.69 119 PRO A C 1
ATOM 935 O O . PRO A 1 119 ? 14.764 9.643 15.017 1.00 93.69 119 PRO A O 1
ATOM 938 N N . ALA A 1 120 ? 13.951 8.535 13.236 1.00 93.69 120 ALA A N 1
ATOM 939 C CA . ALA A 1 120 ? 12.530 8.715 13.534 1.00 93.69 120 ALA A CA 1
ATOM 940 C C . ALA A 1 120 ? 11.823 7.360 13.714 1.00 93.69 120 ALA A C 1
ATOM 942 O O . ALA A 1 120 ? 12.461 6.314 13.644 1.00 93.69 120 ALA A O 1
ATOM 943 N N . SER A 1 121 ? 10.502 7.381 13.916 1.00 92.69 121 SER A N 1
ATOM 944 C CA . SER A 1 121 ? 9.684 6.201 14.248 1.00 92.69 121 SER A CA 1
ATOM 945 C C . SER A 1 121 ? 9.702 5.080 13.197 1.00 92.69 121 SER A C 1
ATOM 947 O O . SER A 1 121 ? 9.308 3.955 13.494 1.00 92.69 121 SER A O 1
ATOM 949 N N . GLY A 1 122 ? 10.107 5.363 11.953 1.00 94.38 122 GLY A N 1
ATOM 950 C CA . GLY A 1 122 ? 10.010 4.406 10.850 1.00 94.38 122 GLY A CA 1
ATOM 951 C C . GLY A 1 122 ? 8.572 4.143 10.403 1.00 94.38 122 GLY A C 1
ATOM 952 O O . GLY A 1 122 ? 8.345 3.189 9.655 1.00 94.38 122 GLY A O 1
ATOM 953 N N . ALA A 1 123 ? 7.613 4.958 10.857 1.00 95.88 123 ALA A N 1
ATOM 954 C CA . ALA A 1 123 ? 6.215 4.852 10.481 1.00 95.88 123 ALA A CA 1
ATOM 955 C C . ALA A 1 123 ? 6.022 5.097 8.982 1.00 95.88 123 ALA A C 1
ATOM 957 O O . ALA A 1 123 ? 6.694 5.925 8.355 1.00 95.88 123 ALA A O 1
ATOM 958 N N . TRP A 1 124 ? 5.064 4.390 8.402 1.00 96.19 124 TRP A N 1
ATOM 959 C CA . TRP A 1 124 ? 4.716 4.541 7.005 1.00 96.19 124 TRP A CA 1
ATOM 960 C C . TRP A 1 124 ? 3.231 4.333 6.762 1.00 96.19 124 TRP A C 1
ATOM 962 O O . TRP A 1 124 ? 2.543 3.621 7.491 1.00 96.19 124 TRP A O 1
ATOM 972 N N . VAL A 1 125 ? 2.734 4.978 5.712 1.00 97.50 125 VAL A N 1
ATOM 973 C CA . VAL A 1 125 ? 1.344 4.867 5.274 1.00 97.50 125 VAL A CA 1
ATOM 974 C C . VAL A 1 125 ? 1.289 4.927 3.763 1.00 97.50 125 VAL A C 1
ATOM 976 O O . VAL A 1 125 ? 2.012 5.704 3.137 1.00 97.50 125 VAL A O 1
ATOM 979 N N . ALA A 1 126 ? 0.428 4.113 3.173 1.00 96.75 126 ALA A N 1
ATOM 980 C CA . ALA A 1 126 ? 0.177 4.096 1.751 1.00 96.75 126 ALA A CA 1
ATOM 981 C C . ALA A 1 126 ? -1.284 3.744 1.464 1.00 96.75 126 ALA A C 1
ATOM 983 O O . ALA A 1 126 ? -1.924 3.006 2.203 1.00 96.75 126 ALA A O 1
ATOM 984 N N . ALA A 1 127 ? -1.825 4.258 0.369 1.00 96.38 127 ALA A N 1
ATOM 985 C CA . ALA A 1 127 ? -3.127 3.837 -0.135 1.00 96.38 127 ALA A CA 1
ATOM 986 C C . ALA A 1 127 ? -3.123 3.867 -1.662 1.00 96.38 127 ALA A C 1
ATOM 988 O O . ALA A 1 127 ? -2.143 4.290 -2.282 1.00 96.38 127 ALA A O 1
ATOM 989 N N . ILE A 1 128 ? -4.250 3.501 -2.274 1.00 93.19 128 ILE A N 1
ATOM 990 C CA . ILE A 1 128 ? -4.411 3.567 -3.731 1.00 93.19 128 ILE A CA 1
ATOM 991 C C . ILE A 1 128 ? -3.985 4.944 -4.298 1.00 93.19 128 ILE A C 1
ATOM 993 O O . ILE A 1 128 ? -3.361 5.010 -5.360 1.00 93.19 128 ILE A O 1
ATOM 997 N N . LYS A 1 129 ? -4.221 6.053 -3.569 1.00 89.69 129 LYS A N 1
ATOM 998 C CA . LYS A 1 129 ? -3.723 7.399 -3.928 1.00 89.69 129 LYS A CA 1
ATOM 999 C C . LYS A 1 129 ? -3.654 8.403 -2.772 1.00 89.69 129 LYS A C 1
ATOM 1001 O O . LYS A 1 129 ? -4.228 8.162 -1.715 1.00 89.69 129 LYS A O 1
ATOM 1006 N N . ALA A 1 130 ? -3.039 9.573 -2.987 1.00 87.69 130 ALA A N 1
ATOM 1007 C CA . ALA A 1 130 ? -3.234 10.738 -2.113 1.00 87.69 130 ALA A CA 1
ATOM 1008 C C . ALA A 1 130 ? -4.553 11.477 -2.362 1.00 87.69 130 ALA A C 1
ATOM 1010 O O . ALA A 1 130 ? -5.132 11.454 -3.455 1.00 87.69 130 ALA A O 1
ATOM 1011 N N . VAL A 1 131 ? -5.000 12.209 -1.342 1.00 84.00 131 VAL A N 1
ATOM 1012 C CA . VAL A 1 131 ? -6.030 13.242 -1.497 1.00 84.00 131 VAL A CA 1
ATOM 1013 C C . VAL A 1 131 ? -5.539 14.290 -2.508 1.00 84.00 131 VAL A C 1
ATOM 1015 O O . VAL A 1 131 ? -4.385 14.703 -2.476 1.00 84.00 131 VAL A O 1
ATOM 1018 N N . GLY A 1 132 ? -6.403 14.686 -3.447 1.00 76.06 132 GLY A N 1
ATOM 1019 C CA . GLY A 1 132 ? -6.060 15.636 -4.516 1.00 76.06 132 GLY A CA 1
ATOM 1020 C C . GLY A 1 132 ? -5.314 15.038 -5.719 1.00 76.06 132 GLY A C 1
ATOM 1021 O O . GLY A 1 132 ? -5.105 15.743 -6.703 1.00 76.06 132 GLY A O 1
ATOM 1022 N N . SER A 1 133 ? -4.951 13.750 -5.682 1.00 77.75 133 SER A N 1
ATOM 1023 C CA . SER A 1 133 ? -4.504 13.029 -6.882 1.00 77.75 133 SER A CA 1
ATOM 1024 C C . SER A 1 133 ? -5.690 12.683 -7.777 1.00 77.75 133 SER A C 1
ATOM 1026 O O . SER A 1 133 ? -6.823 12.540 -7.302 1.00 77.75 133 SER A O 1
ATOM 1028 N N . SER A 1 134 ? -5.412 12.522 -9.066 1.00 76.56 134 SER A N 1
ATOM 1029 C CA . SER A 1 134 ? -6.419 12.157 -10.053 1.00 76.56 134 SER A CA 1
ATOM 1030 C C . SER A 1 134 ? -6.991 10.771 -9.824 1.00 76.56 134 SER A C 1
ATOM 1032 O O . SER A 1 134 ? -6.571 9.986 -8.970 1.00 76.56 134 SER A O 1
ATOM 1034 N N . ASP A 1 135 ? -8.020 10.510 -10.599 1.00 79.31 135 ASP A N 1
ATOM 1035 C CA . ASP A 1 135 ? -8.772 9.287 -10.609 1.00 79.31 135 ASP A CA 1
ATOM 1036 C C . ASP A 1 135 ? -8.127 8.231 -11.520 1.00 79.31 135 ASP A C 1
ATOM 1038 O O . ASP A 1 135 ? -8.384 7.061 -11.305 1.00 79.31 135 ASP A O 1
ATOM 1042 N N . SER A 1 136 ? -7.202 8.585 -12.414 1.00 84.56 136 SER A N 1
ATOM 1043 C CA . SER A 1 136 ? -6.586 7.615 -13.336 1.00 84.56 136 SER A CA 1
ATOM 1044 C C . SER A 1 136 ? -5.299 6.960 -12.835 1.00 84.56 136 SER A C 1
ATOM 1046 O O . SER A 1 136 ? -4.582 7.509 -11.990 1.00 84.56 136 SER A O 1
ATOM 1048 N N . VAL A 1 137 ? -4.977 5.800 -13.423 1.00 88.81 137 VAL A N 1
ATOM 1049 C CA . VAL A 1 137 ? -3.740 5.055 -13.156 1.00 88.81 137 VAL A CA 1
ATOM 1050 C C . VAL A 1 137 ? -2.664 5.352 -14.206 1.00 88.81 137 VAL A C 1
ATOM 1052 O O . VAL A 1 137 ? -2.933 5.475 -15.404 1.00 88.81 137 VAL A O 1
ATOM 1055 N N . ASN A 1 138 ? -1.423 5.497 -13.744 1.00 89.75 138 ASN A N 1
ATOM 1056 C CA . ASN A 1 138 ? -0.218 5.544 -14.560 1.00 89.75 138 ASN A CA 1
ATOM 1057 C C . ASN A 1 138 ? 0.904 4.770 -13.871 1.00 89.75 138 ASN A C 1
ATOM 1059 O O . ASN A 1 138 ? 1.514 5.255 -12.915 1.00 89.75 138 ASN A O 1
ATOM 1063 N N . ILE A 1 139 ? 1.185 3.586 -14.392 1.00 90.25 139 ILE A N 1
ATOM 1064 C CA . ILE A 1 139 ? 2.256 2.717 -13.921 1.00 90.25 139 ILE A CA 1
ATOM 1065 C C . ILE A 1 139 ? 3.014 2.151 -15.117 1.00 90.25 139 ILE A C 1
ATOM 1067 O O . ILE A 1 139 ? 2.415 1.853 -16.148 1.00 90.25 139 ILE A O 1
ATOM 1071 N N . GLY A 1 140 ? 4.326 2.036 -14.966 1.00 89.38 140 GLY A N 1
ATOM 1072 C CA . GLY A 1 140 ? 5.240 1.337 -15.856 1.00 89.38 140 GLY A CA 1
ATOM 1073 C C . GLY A 1 140 ? 6.144 0.395 -15.059 1.00 89.38 140 GLY A C 1
ATOM 1074 O O . GLY A 1 140 ? 6.100 0.364 -13.827 1.00 89.38 140 GLY A O 1
ATOM 1075 N N . ILE A 1 141 ? 7.000 -0.346 -15.765 1.00 88.44 141 ILE A N 1
ATOM 1076 C CA . ILE A 1 141 ? 7.923 -1.340 -15.182 1.00 88.44 141 ILE A CA 1
ATOM 1077 C C . ILE A 1 141 ? 8.798 -0.749 -14.064 1.00 88.44 141 ILE A C 1
ATOM 1079 O O . ILE A 1 141 ? 9.041 -1.406 -13.055 1.00 88.44 141 ILE A O 1
ATOM 1083 N N . ASP A 1 142 ? 9.297 0.470 -14.246 1.00 86.31 142 ASP A N 1
ATOM 1084 C CA . ASP A 1 142 ? 10.234 1.140 -13.338 1.00 86.31 142 ASP A CA 1
ATOM 1085 C C . ASP A 1 142 ? 9.856 2.602 -13.062 1.00 86.31 142 ASP A C 1
ATOM 1087 O O . ASP A 1 142 ? 10.622 3.357 -12.459 1.00 86.31 142 ASP A O 1
ATOM 1091 N N . GLU A 1 143 ? 8.649 2.999 -13.459 1.00 87.12 143 GLU A N 1
ATOM 1092 C CA . GLU A 1 143 ? 8.121 4.331 -13.214 1.00 87.12 143 GLU A CA 1
ATOM 1093 C C . GLU A 1 143 ? 6.637 4.318 -12.862 1.00 87.12 143 GLU A C 1
ATOM 1095 O O . GLU A 1 143 ? 5.917 3.346 -13.081 1.00 87.12 143 GLU A O 1
ATOM 1100 N N . GLY A 1 144 ? 6.174 5.419 -12.281 1.00 87.44 144 GLY A N 1
ATOM 1101 C CA . GLY A 1 144 ? 4.780 5.589 -11.915 1.00 87.44 144 GLY A CA 1
ATOM 1102 C C . GLY A 1 144 ? 4.431 7.051 -11.716 1.00 87.44 144 GLY A C 1
ATOM 1103 O O . GLY A 1 144 ? 5.268 7.858 -11.295 1.00 87.44 144 GLY A O 1
ATOM 1104 N N . GLY A 1 145 ? 3.182 7.385 -12.009 1.00 84.12 145 GLY A N 1
ATOM 1105 C CA . GLY A 1 145 ? 2.667 8.735 -11.876 1.00 84.12 145 GLY A CA 1
ATOM 1106 C C . GLY A 1 145 ? 2.878 9.644 -13.080 1.00 84.12 145 GLY A C 1
ATOM 1107 O O . GLY A 1 145 ? 3.455 9.247 -14.089 1.00 84.12 145 GLY A O 1
ATOM 1108 N N . THR A 1 146 ? 2.458 10.910 -12.973 1.00 77.94 146 THR A N 1
ATOM 1109 C CA . THR A 1 146 ? 2.898 11.981 -13.895 1.00 77.94 146 THR A CA 1
ATOM 1110 C C . THR A 1 146 ? 3.172 13.305 -13.179 1.00 77.94 146 THR A C 1
ATOM 1112 O O . THR A 1 146 ? 2.893 13.449 -11.992 1.00 77.94 146 THR A O 1
ATOM 1115 N N . ALA A 1 147 ? 3.771 14.256 -13.906 1.00 66.44 147 ALA A N 1
ATOM 1116 C CA . ALA A 1 147 ? 4.089 15.607 -13.439 1.00 66.44 147 ALA A CA 1
ATOM 1117 C C . ALA A 1 147 ? 3.136 16.700 -13.976 1.00 66.44 147 ALA A C 1
ATOM 1119 O O . ALA A 1 147 ? 3.410 17.881 -13.772 1.00 66.44 147 ALA A O 1
ATOM 1120 N N . TYR A 1 148 ? 2.059 16.330 -14.681 1.00 63.88 148 TYR A N 1
ATOM 1121 C CA . TYR A 1 148 ? 1.190 17.261 -15.413 1.00 63.88 148 TYR A CA 1
ATOM 1122 C C . TYR A 1 148 ? -0.269 17.209 -14.940 1.00 63.88 148 TYR A C 1
ATOM 1124 O O . TYR A 1 148 ? -0.647 16.416 -14.079 1.00 63.88 148 TYR A O 1
ATOM 1132 N N . THR A 1 149 ? -1.096 18.081 -15.522 1.00 52.41 149 THR A N 1
ATOM 1133 C CA . THR A 1 149 ? -2.526 18.235 -15.246 1.00 52.41 149 THR A CA 1
ATOM 1134 C C . THR A 1 149 ? -3.233 16.884 -15.180 1.00 52.41 149 THR A C 1
ATOM 1136 O O . THR A 1 149 ? -3.213 16.116 -16.138 1.00 52.41 149 THR A O 1
ATOM 1139 N N . GLY A 1 150 ? -3.858 16.603 -14.037 1.00 62.69 150 GLY A N 1
ATOM 1140 C CA . GLY A 1 150 ? -4.544 15.339 -13.802 1.00 62.69 150 GLY A CA 1
ATOM 1141 C C . GLY A 1 150 ? -3.673 14.225 -13.222 1.00 62.69 150 GLY A C 1
ATOM 1142 O O . GLY A 1 150 ? -4.111 13.095 -13.333 1.00 62.69 150 GLY A O 1
ATOM 1143 N N . ASN A 1 151 ? -2.493 14.501 -12.638 1.00 75.31 151 ASN A N 1
ATOM 1144 C CA . ASN A 1 151 ? -1.733 13.710 -11.638 1.00 75.31 151 ASN A CA 1
ATOM 1145 C C . ASN A 1 151 ? -2.241 12.267 -11.348 1.00 75.31 151 ASN A C 1
ATOM 1147 O O . ASN A 1 151 ? -2.715 12.010 -10.232 1.00 75.31 151 ASN A O 1
ATOM 1151 N N . PRO A 1 152 ? -2.181 11.325 -12.310 1.00 83.50 152 PRO A N 1
ATOM 1152 C CA . PRO A 1 152 ? -2.589 9.946 -12.097 1.00 83.50 152 PRO A CA 1
ATOM 1153 C C . PRO A 1 152 ? -1.598 9.273 -11.147 1.00 83.50 152 PRO A C 1
ATOM 1155 O O . PRO A 1 152 ? -0.418 9.618 -11.142 1.00 83.50 152 PRO A O 1
ATOM 1158 N N . THR A 1 153 ? -2.078 8.331 -10.346 1.00 87.56 153 THR A N 1
ATOM 1159 C CA . THR A 1 153 ? -1.269 7.546 -9.399 1.00 87.56 153 THR A CA 1
ATOM 1160 C C . THR A 1 153 ? -0.764 6.273 -10.076 1.00 87.56 153 THR A C 1
ATOM 1162 O O . THR A 1 153 ? -1.422 5.751 -10.967 1.00 87.56 153 THR A O 1
ATOM 1165 N N . SER A 1 154 ? 0.350 5.695 -9.635 1.00 88.38 154 SER A N 1
ATOM 1166 C CA . SER A 1 154 ? 0.696 4.304 -9.985 1.00 88.38 154 SER A CA 1
ATOM 1167 C C . SER A 1 154 ? -0.267 3.275 -9.409 1.00 88.38 154 SER A C 1
ATOM 1169 O O . SER A 1 154 ? -0.245 2.127 -9.840 1.00 88.38 154 SER A O 1
ATOM 1171 N N . ALA A 1 155 ? -1.086 3.670 -8.429 1.00 90.62 155 ALA A N 1
ATOM 1172 C CA . ALA A 1 155 ? -1.932 2.779 -7.641 1.00 90.62 155 ALA A CA 1
ATOM 1173 C C . ALA A 1 155 ? -1.153 1.711 -6.854 1.00 90.62 155 ALA A C 1
ATOM 1175 O O . ALA A 1 155 ? -1.777 0.880 -6.205 1.00 90.62 155 ALA A O 1
ATOM 1176 N N . ALA A 1 156 ? 0.184 1.760 -6.854 1.00 92.25 156 ALA A N 1
ATOM 1177 C CA . ALA A 1 156 ? 1.075 0.832 -6.169 1.00 92.25 156 ALA A CA 1
ATOM 1178 C C . ALA A 1 156 ? 1.817 1.545 -5.021 1.00 92.25 156 ALA A C 1
ATOM 1180 O O . ALA A 1 156 ? 2.173 2.723 -5.159 1.00 92.25 156 ALA A O 1
ATOM 1181 N N . PRO A 1 157 ? 2.056 0.887 -3.874 1.00 93.06 157 PRO A N 1
ATOM 1182 C CA . PRO A 1 157 ? 2.752 1.506 -2.749 1.00 93.06 157 PRO A CA 1
ATOM 1183 C C . PRO A 1 157 ? 4.210 1.804 -3.122 1.00 93.06 157 PRO A C 1
ATOM 1185 O O . PRO A 1 157 ? 4.902 0.957 -3.682 1.00 93.06 157 PRO A O 1
ATOM 1188 N N . PHE A 1 158 ? 4.685 3.016 -2.826 1.00 92.50 158 PHE A N 1
ATOM 1189 C CA . PHE A 1 158 ? 6.071 3.453 -3.064 1.00 92.50 158 PHE A CA 1
ATOM 1190 C C . PHE A 1 158 ? 6.576 3.335 -4.520 1.00 92.50 158 PHE A C 1
ATOM 1192 O O . PHE A 1 158 ? 7.785 3.327 -4.759 1.00 92.50 158 PHE A O 1
ATOM 1199 N N . TRP A 1 159 ? 5.670 3.292 -5.505 1.00 90.75 159 TRP A N 1
ATOM 1200 C CA . TRP A 1 159 ? 6.023 3.132 -6.926 1.00 90.75 159 TRP A CA 1
ATOM 1201 C C . TRP A 1 159 ? 6.053 4.445 -7.720 1.00 90.75 159 TRP A C 1
ATOM 1203 O O . TRP A 1 159 ? 6.676 4.525 -8.778 1.00 90.75 159 TRP A O 1
ATOM 1213 N N . ASN A 1 160 ? 5.391 5.500 -7.232 1.00 88.44 160 ASN A N 1
ATOM 1214 C CA . ASN A 1 160 ? 5.425 6.797 -7.906 1.00 88.44 160 ASN A CA 1
ATOM 1215 C C . ASN A 1 160 ? 6.844 7.368 -7.944 1.00 88.44 160 ASN A C 1
ATOM 1217 O O . ASN A 1 160 ? 7.473 7.586 -6.910 1.00 88.44 160 ASN A O 1
ATOM 1221 N N . THR A 1 161 ? 7.305 7.667 -9.155 1.00 84.94 161 THR A N 1
ATOM 1222 C CA . THR A 1 161 ? 8.575 8.351 -9.425 1.00 84.94 161 THR A CA 1
ATOM 1223 C C . THR A 1 161 ? 8.360 9.799 -9.877 1.00 84.94 161 THR A C 1
ATOM 1225 O O . THR A 1 161 ? 9.336 10.534 -10.005 1.00 84.94 161 THR A O 1
ATOM 1228 N N . LYS A 1 162 ? 7.096 10.207 -10.100 1.00 82.44 162 LYS A N 1
ATOM 1229 C CA . LYS A 1 162 ? 6.629 11.533 -10.572 1.00 82.44 162 LYS A CA 1
ATOM 1230 C C . LYS A 1 162 ? 5.638 12.177 -9.572 1.00 82.44 162 LYS A C 1
ATOM 1232 O O . LYS A 1 162 ? 5.406 11.610 -8.510 1.00 82.44 162 LYS A O 1
ATOM 1237 N N . ASN A 1 163 ? 5.141 13.402 -9.810 1.00 74.81 163 ASN A N 1
ATOM 1238 C CA . ASN A 1 163 ? 4.597 14.323 -8.773 1.00 74.81 163 ASN A CA 1
ATOM 1239 C C . ASN A 1 163 ? 3.277 13.899 -8.090 1.00 74.81 163 ASN A C 1
ATOM 1241 O O . ASN A 1 163 ? 2.648 14.704 -7.409 1.00 74.81 163 ASN A O 1
ATOM 1245 N N . CYS A 1 164 ? 2.844 12.655 -8.238 1.00 75.81 164 CYS A N 1
ATOM 1246 C CA . CYS A 1 164 ? 1.774 12.087 -7.433 1.00 75.81 164 CYS A CA 1
ATOM 1247 C C . CYS A 1 164 ? 2.370 11.314 -6.253 1.00 75.81 164 CYS A C 1
ATOM 1249 O O . CYS A 1 164 ? 3.353 10.590 -6.398 1.00 75.81 164 CYS A O 1
ATOM 1251 N N . HIS A 1 165 ? 1.751 11.435 -5.087 1.00 83.69 165 HIS A N 1
ATOM 1252 C CA . HIS A 1 165 ? 2.167 10.721 -3.884 1.00 83.69 165 HIS A CA 1
ATOM 1253 C C . HIS A 1 165 ? 1.019 9.823 -3.473 1.00 83.69 165 HIS A C 1
ATOM 1255 O O . HIS A 1 165 ? -0.138 10.210 -3.562 1.00 83.69 165 HIS A O 1
ATOM 1261 N N . ASN A 1 166 ? 1.307 8.607 -3.061 1.00 91.00 166 ASN A N 1
ATOM 1262 C CA . ASN A 1 166 ? 0.314 7.730 -2.449 1.00 91.00 166 ASN A CA 1
ATOM 1263 C C . ASN A 1 166 ? 0.914 6.955 -1.282 1.00 91.00 166 ASN A C 1
ATOM 1265 O O . ASN A 1 166 ? 0.289 6.031 -0.768 1.00 91.00 166 ASN A O 1
ATOM 1269 N N . SER A 1 167 ? 2.138 7.308 -0.892 1.00 94.00 167 SER A N 1
ATOM 1270 C CA . SER A 1 167 ? 2.879 6.677 0.182 1.00 94.00 167 SER A CA 1
ATOM 1271 C C . SER A 1 167 ? 3.818 7.686 0.836 1.00 94.00 167 SER A C 1
ATOM 1273 O O . SER A 1 167 ? 4.416 8.524 0.154 1.00 94.00 167 SER A O 1
ATOM 1275 N N . PHE A 1 168 ? 3.955 7.588 2.153 1.00 94.31 168 PHE A N 1
ATOM 1276 C CA . PHE A 1 168 ? 4.840 8.416 2.967 1.00 94.31 168 PHE A CA 1
ATOM 1277 C C . PHE A 1 168 ? 5.600 7.533 3.952 1.00 94.3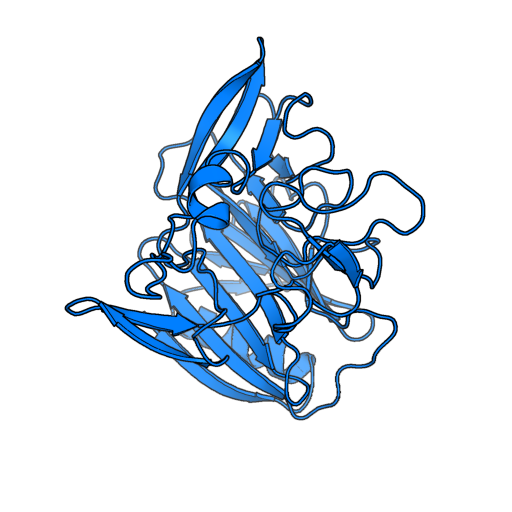1 168 PHE A C 1
ATOM 1279 O O . PHE A 1 168 ? 5.036 6.578 4.487 1.00 94.31 168 PHE A O 1
ATOM 1286 N N . PHE A 1 169 ? 6.867 7.865 4.188 1.00 95.25 169 PHE A N 1
ATOM 1287 C CA . PHE A 1 169 ? 7.749 7.148 5.105 1.00 95.25 169 PHE A CA 1
ATOM 1288 C C . PHE A 1 169 ? 8.484 8.125 6.029 1.00 95.25 169 PHE A C 1
ATOM 1290 O O . PHE A 1 169 ? 9.022 9.132 5.559 1.00 95.25 169 PHE A O 1
ATOM 1297 N N . GLN A 1 170 ? 8.536 7.825 7.325 1.00 95.31 170 GLN A N 1
ATOM 1298 C CA . GLN A 1 170 ? 9.155 8.669 8.345 1.00 95.31 170 GLN A CA 1
ATOM 1299 C C . GLN A 1 170 ? 10.546 8.150 8.731 1.00 95.31 170 GLN A C 1
ATOM 1301 O O . GLN A 1 170 ? 10.696 7.362 9.662 1.00 95.31 170 GLN A O 1
ATOM 1306 N N . HIS A 1 171 ? 11.588 8.586 8.018 1.00 93.50 171 HIS A N 1
ATOM 1307 C CA . HIS A 1 171 ? 12.962 8.137 8.289 1.00 93.50 171 HIS A CA 1
ATOM 1308 C C . HIS A 1 171 ? 13.771 9.083 9.191 1.00 93.50 171 HIS A C 1
ATOM 1310 O O . HIS A 1 171 ? 14.738 8.636 9.798 1.00 93.50 171 HIS A O 1
ATOM 1316 N N . GLY A 1 172 ? 13.439 10.378 9.283 1.00 92.25 172 GLY A N 1
ATOM 1317 C CA . GLY A 1 172 ? 14.160 11.311 10.170 1.00 92.25 172 GLY A CA 1
ATOM 1318 C C . GLY A 1 172 ? 15.590 11.670 9.745 1.00 92.25 172 GLY A C 1
ATOM 1319 O O . GLY A 1 172 ? 16.421 11.977 10.593 1.00 92.25 172 GLY A O 1
ATOM 1320 N N . PHE A 1 173 ? 15.908 11.610 8.449 1.00 90.38 173 PHE A N 1
ATOM 1321 C CA . PHE A 1 173 ? 17.239 11.982 7.947 1.00 90.38 173 PHE A CA 1
ATOM 1322 C C . PHE A 1 173 ? 17.261 13.467 7.558 1.00 90.38 173 PHE A C 1
ATOM 1324 O O . PHE A 1 173 ? 17.073 14.315 8.419 1.00 90.38 173 PHE A O 1
ATOM 1331 N N . GLU A 1 174 ? 17.478 13.816 6.285 1.00 86.12 174 GLU A N 1
ATOM 1332 C CA . GLU A 1 174 ? 17.388 15.209 5.816 1.00 86.12 174 GLU A CA 1
ATOM 1333 C C . GLU A 1 174 ? 15.987 15.798 5.979 1.00 86.12 174 GLU A C 1
ATOM 1335 O O . GLU A 1 174 ? 15.822 17.005 6.135 1.00 86.12 174 GLU A O 1
ATOM 1340 N N . THR A 1 175 ? 14.982 14.934 5.932 1.00 88.19 175 THR A N 1
ATOM 1341 C CA . THR A 1 175 ? 13.574 15.243 6.139 1.00 88.19 175 THR A CA 1
ATOM 1342 C C . THR A 1 175 ? 13.007 14.263 7.157 1.00 88.19 175 THR A C 1
ATOM 1344 O O . THR A 1 175 ? 13.471 13.123 7.279 1.00 88.19 175 THR A O 1
ATOM 1347 N N . LEU A 1 176 ? 12.003 14.713 7.912 1.00 92.25 176 LEU A N 1
ATOM 1348 C CA . LEU A 1 176 ? 11.305 13.846 8.856 1.00 92.25 176 LEU A CA 1
ATOM 1349 C C . LEU A 1 176 ? 10.447 12.823 8.112 1.00 92.25 176 LEU A C 1
ATOM 1351 O O . LEU A 1 176 ? 10.626 11.620 8.289 1.00 92.25 176 LEU A O 1
ATOM 1355 N N . TRP A 1 177 ? 9.585 13.334 7.233 1.00 92.69 177 TRP A N 1
ATOM 1356 C CA . TRP A 1 177 ? 8.723 12.570 6.344 1.00 92.69 177 TRP A CA 1
ATOM 1357 C C . TRP A 1 177 ? 9.154 12.724 4.902 1.00 92.69 177 TRP A C 1
ATOM 1359 O O . TRP A 1 177 ? 9.478 13.828 4.457 1.00 92.69 177 TRP A O 1
ATOM 1369 N N . SER A 1 178 ? 9.041 11.629 4.165 1.00 90.94 178 SER A N 1
ATOM 1370 C CA . SER A 1 178 ? 9.378 11.599 2.756 1.00 90.94 178 SER A CA 1
ATOM 1371 C C . SER A 1 178 ? 8.300 10.911 1.928 1.00 90.94 178 SER A C 1
ATOM 1373 O O . SER A 1 178 ? 7.944 9.765 2.216 1.00 90.94 178 SER A O 1
ATOM 1375 N N . PRO A 1 179 ? 7.759 11.596 0.905 1.00 88.25 179 PRO A N 1
ATOM 1376 C CA . PRO A 1 179 ? 6.824 10.997 -0.034 1.00 88.25 179 PRO A CA 1
ATOM 1377 C C . PRO A 1 179 ? 7.530 10.075 -1.033 1.00 88.25 179 PRO A C 1
ATOM 1379 O O . PRO A 1 179 ? 8.727 10.222 -1.308 1.00 88.25 179 PRO A O 1
ATOM 1382 N N . ASN A 1 180 ? 6.747 9.218 -1.687 1.00 82.88 180 ASN A N 1
ATOM 1383 C CA . ASN A 1 180 ? 7.114 8.713 -3.007 1.00 82.88 180 ASN A CA 1
ATOM 1384 C C . ASN A 1 180 ? 6.807 9.776 -4.073 1.00 82.88 180 ASN A C 1
ATOM 1386 O O . ASN A 1 180 ? 5.674 9.923 -4.523 1.00 82.88 180 ASN A O 1
ATOM 1390 N N . SER A 1 181 ? 7.786 10.619 -4.407 1.00 70.50 181 SER A N 1
ATOM 1391 C CA . SER A 1 181 ? 7.575 11.792 -5.265 1.00 70.50 181 SER A CA 1
ATOM 1392 C C . SER A 1 181 ? 8.450 11.844 -6.508 1.00 70.50 181 SER A C 1
ATOM 1394 O O . SER A 1 181 ? 9.630 11.529 -6.479 1.00 70.50 181 SER A O 1
ATOM 1396 N N . GLY A 1 182 ? 7.838 12.354 -7.580 1.00 54.53 182 GLY A N 1
ATOM 1397 C CA . GLY A 1 182 ? 8.225 13.494 -8.433 1.00 54.53 182 GLY A CA 1
ATOM 1398 C C . GLY A 1 182 ? 9.464 13.394 -9.287 1.00 54.53 182 GLY A C 1
ATOM 1399 O O . GLY A 1 182 ? 9.491 13.616 -10.498 1.00 54.53 182 GLY A O 1
ATOM 1400 N N . GLN A 1 183 ? 10.509 13.181 -8.539 1.00 55.66 183 GLN A N 1
ATOM 1401 C CA . GLN A 1 183 ? 11.888 13.409 -8.844 1.00 55.66 183 GLN A CA 1
ATOM 1402 C C . GLN A 1 183 ? 12.607 12.456 -7.891 1.00 55.66 183 GLN A C 1
ATOM 1404 O O . GLN A 1 183 ? 13.573 12.835 -7.253 1.00 55.66 183 GLN A O 1
ATOM 1409 N N . ALA A 1 184 ? 12.133 11.220 -7.705 1.00 53.72 184 ALA A N 1
ATOM 1410 C CA . ALA A 1 184 ? 12.710 10.327 -6.698 1.00 53.72 184 ALA A CA 1
ATOM 1411 C C . ALA A 1 184 ? 14.188 9.992 -6.978 1.00 53.72 184 ALA A C 1
ATOM 1413 O O . ALA A 1 184 ? 14.894 9.423 -6.149 1.00 53.72 184 ALA A O 1
ATOM 1414 N N . LEU A 1 185 ? 14.659 10.376 -8.167 1.00 54.28 185 LEU A N 1
ATOM 1415 C CA . LEU A 1 185 ? 16.042 10.328 -8.612 1.00 54.28 185 LEU A CA 1
ATOM 1416 C C . LEU A 1 185 ? 16.813 11.654 -8.428 1.00 54.28 185 LEU A C 1
ATOM 1418 O O . LEU A 1 185 ? 18.034 11.642 -8.552 1.00 54.28 185 LEU A O 1
ATOM 1422 N N . SER A 1 186 ? 16.148 12.775 -8.132 1.00 64.94 186 SER A N 1
ATOM 1423 C CA . SER A 1 186 ? 16.739 14.125 -8.060 1.00 64.94 186 SER A CA 1
ATOM 1424 C C . SER A 1 186 ? 16.265 15.025 -6.899 1.00 64.94 186 SER A C 1
ATOM 1426 O O . SER A 1 186 ? 16.889 16.056 -6.657 1.00 64.94 186 SER A O 1
ATOM 1428 N N . THR A 1 187 ? 15.234 14.659 -6.133 1.00 77.69 187 THR A N 1
ATOM 1429 C CA . THR A 1 187 ? 14.761 15.380 -4.940 1.00 77.69 187 THR A CA 1
ATOM 1430 C C . THR A 1 187 ? 15.165 14.631 -3.680 1.00 77.69 187 THR A C 1
ATOM 1432 O O . THR A 1 187 ? 14.698 13.521 -3.421 1.00 77.69 187 THR A O 1
ATOM 1435 N N . ILE A 1 188 ? 16.046 15.253 -2.896 1.00 82.44 188 ILE A N 1
ATOM 1436 C CA . ILE A 1 188 ? 16.526 14.734 -1.610 1.00 82.44 188 ILE A CA 1
ATOM 1437 C C . ILE A 1 188 ? 15.333 14.439 -0.692 1.00 82.44 188 ILE A C 1
ATOM 1439 O O . ILE A 1 188 ? 14.377 15.210 -0.642 1.00 82.44 188 ILE A O 1
ATOM 1443 N N . GLY A 1 189 ? 15.393 13.311 0.012 1.00 83.56 189 GLY A N 1
ATOM 1444 C CA . GLY A 1 189 ? 14.334 12.810 0.883 1.00 83.56 189 GLY A CA 1
ATOM 1445 C C . GLY A 1 189 ? 13.423 11.798 0.192 1.00 83.56 189 GLY A C 1
ATOM 1446 O O . GLY A 1 189 ? 13.045 10.825 0.823 1.00 83.56 189 GLY A O 1
ATOM 1447 N N . SER A 1 190 ? 13.136 11.940 -1.106 1.00 87.31 190 SER A N 1
ATOM 1448 C CA . SER A 1 190 ? 12.170 11.080 -1.817 1.00 87.31 190 SER A CA 1
ATOM 1449 C C . SER A 1 190 ? 12.449 9.583 -1.649 1.00 87.31 190 SER A C 1
ATOM 1451 O O . SER A 1 190 ? 13.596 9.150 -1.788 1.00 87.31 190 SER A O 1
ATOM 1453 N N . VAL A 1 191 ? 11.394 8.797 -1.408 1.00 89.88 191 VAL A N 1
ATOM 1454 C CA . VAL A 1 191 ? 11.474 7.349 -1.151 1.00 89.88 191 VAL A CA 1
ATOM 1455 C C . VAL A 1 191 ? 10.777 6.558 -2.253 1.00 89.88 191 VAL A C 1
ATOM 1457 O O . VAL A 1 191 ? 9.599 6.777 -2.518 1.00 89.88 191 VAL A O 1
ATOM 1460 N N . VAL A 1 192 ? 11.475 5.600 -2.868 1.00 89.69 192 VAL A N 1
ATOM 1461 C CA . VAL A 1 192 ? 10.902 4.713 -3.899 1.00 89.69 192 VAL A CA 1
ATOM 1462 C C . VAL A 1 192 ? 11.337 3.267 -3.739 1.00 89.69 192 VAL A C 1
ATOM 1464 O O . VAL A 1 192 ? 12.442 2.992 -3.266 1.00 89.69 192 VAL A O 1
ATOM 1467 N N . ALA A 1 193 ? 10.476 2.358 -4.200 1.00 90.44 193 ALA A N 1
ATOM 1468 C CA . ALA A 1 193 ? 10.726 0.924 -4.192 1.00 90.44 193 ALA A CA 1
ATOM 1469 C C . ALA A 1 193 ? 11.080 0.349 -5.573 1.00 90.44 193 ALA A C 1
ATOM 1471 O O . ALA A 1 193 ? 11.889 -0.559 -5.674 1.00 90.44 193 ALA A O 1
ATOM 1472 N N . ASN A 1 194 ? 10.543 0.877 -6.669 1.00 86.38 194 ASN A N 1
ATOM 1473 C CA . ASN A 1 194 ? 10.609 0.215 -7.980 1.00 86.38 194 ASN A CA 1
ATOM 1474 C C . ASN A 1 194 ? 11.945 0.353 -8.735 1.00 86.38 194 ASN A C 1
ATOM 1476 O O . ASN A 1 194 ? 12.366 -0.581 -9.416 1.00 86.38 194 ASN A O 1
ATOM 1480 N N . GLY A 1 195 ? 12.640 1.489 -8.620 1.00 80.31 195 GLY A N 1
ATOM 1481 C CA . GLY A 1 195 ? 13.737 1.826 -9.540 1.00 80.31 195 GLY A CA 1
ATOM 1482 C C . GLY A 1 195 ? 14.926 0.850 -9.567 1.00 80.31 195 GLY A C 1
ATOM 1483 O O . GLY A 1 195 ? 15.607 0.747 -10.580 1.00 80.31 195 GLY A O 1
ATOM 1484 N N . HIS A 1 196 ? 15.192 0.111 -8.485 1.00 84.31 196 HIS A N 1
ATOM 1485 C CA . HIS A 1 196 ? 16.264 -0.899 -8.452 1.00 84.31 196 HIS A CA 1
ATOM 1486 C C . HIS A 1 196 ? 15.804 -2.287 -8.936 1.00 84.31 196 HIS A C 1
ATOM 1488 O O . HIS A 1 196 ? 16.634 -3.151 -9.210 1.00 84.31 196 HIS A O 1
ATOM 1494 N N . MET A 1 197 ? 14.491 -2.493 -9.067 1.00 87.44 197 MET A N 1
ATOM 1495 C CA . MET A 1 197 ? 13.874 -3.764 -9.444 1.00 87.44 197 MET A CA 1
ATOM 1496 C C . MET A 1 197 ? 13.456 -3.837 -10.914 1.00 87.44 197 MET A C 1
ATOM 1498 O O . MET A 1 197 ? 13.129 -4.926 -11.380 1.00 87.44 197 MET A O 1
ATOM 1502 N N . GLY A 1 198 ? 13.497 -2.737 -11.675 1.00 87.38 198 GLY A N 1
ATOM 1503 C CA . GLY A 1 198 ? 12.990 -2.692 -13.056 1.00 87.38 198 GLY A CA 1
ATOM 1504 C C . GLY A 1 198 ? 13.550 -3.791 -13.974 1.00 87.38 198 GLY A C 1
ATOM 1505 O O . GLY A 1 198 ? 12.819 -4.411 -14.747 1.00 87.38 198 GLY A O 1
ATOM 1506 N N . ALA A 1 199 ? 14.835 -4.130 -13.832 1.00 89.31 199 ALA A N 1
ATOM 1507 C CA . ALA A 1 199 ? 15.469 -5.208 -14.597 1.00 89.31 199 ALA A CA 1
ATOM 1508 C C . ALA A 1 199 ? 15.012 -6.625 -14.185 1.00 89.31 199 ALA A C 1
ATOM 1510 O O . ALA A 1 199 ? 15.158 -7.567 -14.966 1.00 89.31 199 ALA A O 1
ATOM 1511 N N . LEU A 1 200 ? 14.513 -6.804 -12.960 1.00 91.00 200 LEU A N 1
ATOM 1512 C CA . LEU A 1 200 ? 13.933 -8.064 -12.489 1.00 91.00 200 LEU A CA 1
ATOM 1513 C C . LEU A 1 200 ? 12.458 -8.160 -12.888 1.00 91.00 200 LEU A C 1
ATOM 1515 O O . LEU A 1 200 ? 12.043 -9.208 -13.369 1.00 91.00 200 LEU A O 1
ATOM 1519 N N . ILE A 1 201 ? 11.705 -7.063 -12.766 1.00 90.19 201 ILE A N 1
ATOM 1520 C CA . ILE A 1 201 ? 10.292 -6.972 -13.165 1.00 90.19 201 ILE A CA 1
ATOM 1521 C C . ILE A 1 201 ? 10.144 -7.195 -14.677 1.00 90.19 201 ILE A C 1
ATOM 1523 O O . ILE A 1 201 ? 9.342 -8.015 -15.105 1.00 90.19 201 ILE A O 1
ATOM 1527 N N . SER A 1 202 ? 10.971 -6.542 -15.501 1.00 89.19 202 SER A N 1
ATOM 1528 C CA . SER A 1 202 ? 10.933 -6.685 -16.972 1.00 89.19 202 SER A CA 1
ATOM 1529 C C . SER A 1 202 ? 11.244 -8.094 -17.487 1.00 89.19 202 SER A C 1
ATOM 1531 O O . SER A 1 202 ? 10.933 -8.410 -18.635 1.00 89.19 202 SER A O 1
ATOM 1533 N N . ARG A 1 203 ? 11.876 -8.941 -16.666 1.00 89.94 203 ARG A N 1
ATOM 1534 C CA . ARG A 1 203 ? 12.209 -10.332 -17.012 1.00 89.94 203 ARG A CA 1
ATOM 1535 C C . ARG A 1 203 ? 11.176 -11.338 -16.512 1.00 89.94 203 ARG A C 1
ATOM 1537 O O . ARG A 1 203 ? 11.404 -12.539 -16.649 1.00 89.94 203 ARG A O 1
ATOM 1544 N N . GLN A 1 204 ? 10.083 -10.856 -15.933 1.00 90.81 204 GLN A N 1
ATOM 1545 C CA . GLN A 1 204 ? 8.998 -11.671 -15.420 1.00 90.81 204 GLN A CA 1
ATOM 1546 C C . GLN A 1 204 ? 7.759 -11.586 -16.334 1.00 90.81 204 GLN A C 1
ATOM 1548 O O . GLN A 1 204 ? 7.464 -10.506 -16.857 1.00 90.81 204 GLN A O 1
ATOM 1553 N N . PRO A 1 205 ? 7.032 -12.702 -16.526 1.00 91.94 205 PRO A N 1
ATOM 1554 C CA . PRO A 1 205 ? 7.416 -14.061 -16.136 1.00 91.94 205 PRO A CA 1
ATOM 1555 C C . PRO A 1 205 ? 8.656 -14.539 -16.912 1.00 91.94 205 PRO A C 1
ATOM 1557 O O . PRO A 1 205 ? 8.938 -14.088 -18.027 1.00 91.94 205 PRO A O 1
ATOM 1560 N N . ASN A 1 206 ? 9.432 -15.437 -16.309 1.00 89.19 206 ASN A N 1
ATOM 1561 C CA . ASN A 1 206 ? 10.635 -15.982 -16.926 1.00 89.19 206 ASN A CA 1
ATOM 1562 C C . ASN A 1 206 ? 10.261 -16.738 -18.210 1.00 89.19 206 ASN A C 1
ATOM 1564 O O . ASN A 1 206 ? 9.466 -17.669 -18.188 1.00 89.19 206 ASN A O 1
ATOM 1568 N N . ARG A 1 207 ? 10.867 -16.370 -19.344 1.00 87.94 207 ARG A N 1
ATOM 1569 C CA . ARG A 1 207 ? 10.525 -16.937 -20.663 1.00 87.94 207 ARG A CA 1
ATOM 1570 C C . ARG A 1 207 ? 10.773 -18.444 -20.786 1.00 87.94 207 ARG A C 1
ATOM 1572 O O . ARG A 1 207 ? 10.227 -19.057 -21.695 1.00 87.94 207 ARG A O 1
ATOM 1579 N N . TRP A 1 208 ? 11.624 -19.023 -19.940 1.00 90.44 208 TRP A N 1
ATOM 1580 C CA . TRP A 1 208 ? 11.975 -20.442 -20.000 1.00 90.44 208 TRP A CA 1
ATOM 1581 C C . TRP A 1 208 ? 10.933 -21.345 -19.333 1.00 90.44 208 TRP A C 1
ATOM 1583 O O . TRP A 1 208 ? 10.636 -22.417 -19.849 1.00 90.44 208 TRP A O 1
ATOM 1593 N N . ASN A 1 209 ? 10.395 -20.932 -18.185 1.00 89.62 209 ASN A N 1
ATOM 1594 C CA . ASN A 1 209 ? 9.502 -21.756 -17.363 1.00 89.62 209 ASN A CA 1
ATOM 1595 C C . ASN A 1 209 ? 8.181 -21.065 -16.999 1.00 89.62 209 ASN A C 1
ATOM 1597 O O . ASN A 1 209 ? 7.387 -21.643 -16.272 1.00 89.62 209 ASN A O 1
ATOM 1601 N N . SER A 1 210 ? 7.949 -19.848 -17.491 1.00 88.25 210 SER A N 1
ATOM 1602 C CA . SER A 1 210 ? 6.777 -19.017 -17.197 1.00 88.25 210 SER A CA 1
ATOM 1603 C C . SER A 1 210 ? 6.574 -18.690 -15.711 1.00 88.25 210 SER A C 1
ATOM 1605 O O . SER A 1 210 ? 5.507 -18.215 -15.329 1.00 88.25 210 SER A O 1
ATOM 1607 N N . GLU A 1 211 ? 7.602 -18.871 -14.882 1.00 88.12 211 GLU A N 1
ATOM 1608 C CA . GLU A 1 211 ? 7.537 -18.578 -13.452 1.00 88.12 211 GLU A CA 1
ATOM 1609 C C . GLU A 1 211 ? 7.805 -17.102 -13.162 1.00 88.12 211 GLU A C 1
ATOM 1611 O O . GLU A 1 211 ? 8.651 -16.455 -13.793 1.00 88.12 211 GLU A O 1
ATOM 1616 N N . THR A 1 212 ? 7.135 -16.587 -12.138 1.00 91.00 212 THR A N 1
ATOM 1617 C CA . THR A 1 212 ? 7.379 -15.254 -11.587 1.00 91.00 212 THR A CA 1
ATOM 1618 C C . THR A 1 212 ? 7.969 -15.385 -10.188 1.00 91.00 212 THR A C 1
ATOM 1620 O O . THR A 1 212 ? 7.512 -16.201 -9.395 1.00 91.00 212 THR A O 1
ATOM 1623 N N . ILE A 1 213 ? 8.954 -14.549 -9.857 1.00 90.62 213 ILE A N 1
ATOM 1624 C CA . ILE A 1 213 ? 9.523 -14.477 -8.508 1.00 90.62 213 ILE A CA 1
ATOM 1625 C C . ILE A 1 213 ? 8.905 -13.325 -7.711 1.00 90.62 213 ILE A C 1
ATOM 1627 O O . ILE A 1 213 ? 8.682 -12.239 -8.243 1.00 90.62 213 ILE A O 1
ATOM 1631 N N . MET A 1 214 ? 8.688 -13.539 -6.415 1.00 92.88 214 MET A N 1
ATOM 1632 C CA . MET A 1 214 ? 8.327 -12.461 -5.495 1.00 92.88 214 MET A CA 1
ATOM 1633 C C . MET A 1 214 ? 9.544 -11.574 -5.223 1.00 92.88 214 MET A C 1
ATOM 1635 O O . MET A 1 214 ? 10.609 -12.063 -4.842 1.00 92.88 214 MET A O 1
ATOM 1639 N N . LEU A 1 215 ? 9.382 -10.267 -5.397 1.00 93.62 215 LEU A N 1
ATOM 1640 C CA . LEU A 1 215 ? 10.420 -9.268 -5.182 1.00 93.62 215 LEU A CA 1
ATOM 1641 C C . LEU A 1 215 ? 10.188 -8.507 -3.866 1.00 93.62 215 LEU A C 1
ATOM 1643 O O . LEU A 1 215 ? 9.052 -8.116 -3.578 1.00 93.62 215 LEU A O 1
ATOM 1647 N N . PRO A 1 216 ? 11.239 -8.282 -3.057 1.00 93.81 216 PRO A N 1
ATOM 1648 C CA . PRO A 1 216 ? 11.132 -7.532 -1.809 1.00 93.81 216 PRO A CA 1
ATOM 1649 C C . PRO A 1 216 ? 10.792 -6.064 -2.072 1.00 93.81 216 PRO A C 1
ATOM 1651 O O . PRO A 1 216 ? 11.296 -5.457 -3.014 1.00 93.81 216 PRO A O 1
ATOM 1654 N N . ILE A 1 217 ? 9.964 -5.466 -1.217 1.00 94.62 217 ILE A N 1
ATOM 1655 C CA . ILE A 1 217 ? 9.654 -4.036 -1.301 1.00 94.62 217 ILE A CA 1
ATOM 1656 C C . ILE A 1 217 ? 10.678 -3.288 -0.447 1.00 94.62 217 ILE A C 1
ATOM 1658 O O . ILE A 1 217 ? 10.471 -3.028 0.737 1.00 94.62 217 ILE A O 1
ATOM 1662 N N . ILE A 1 218 ? 11.812 -2.972 -1.067 1.00 93.88 218 ILE A N 1
ATOM 1663 C CA . ILE A 1 218 ? 12.909 -2.236 -0.437 1.00 93.88 218 ILE A CA 1
ATOM 1664 C C . ILE A 1 218 ? 12.733 -0.741 -0.686 1.00 93.88 218 ILE A C 1
ATOM 1666 O O . ILE A 1 218 ? 12.696 -0.294 -1.830 1.00 93.88 218 ILE A O 1
ATOM 1670 N N . LEU A 1 219 ? 12.683 0.047 0.383 1.00 93.19 219 LEU A N 1
ATOM 1671 C CA . LEU A 1 219 ? 12.558 1.495 0.316 1.00 93.19 219 LEU A CA 1
ATOM 1672 C C . LEU A 1 219 ? 13.941 2.150 0.322 1.00 93.19 219 LEU A C 1
ATOM 1674 O O . LEU A 1 219 ? 14.720 2.008 1.271 1.00 93.19 219 LEU A O 1
ATOM 1678 N N . LEU A 1 220 ? 14.233 2.903 -0.739 1.00 91.75 220 LEU A N 1
ATOM 1679 C CA . LEU A 1 220 ? 15.459 3.685 -0.869 1.00 91.75 220 LEU A CA 1
ATOM 1680 C C . LEU A 1 220 ? 15.134 5.178 -0.833 1.00 91.75 220 LEU A C 1
ATOM 1682 O O . LEU A 1 220 ? 14.375 5.656 -1.676 1.00 91.75 220 LEU A O 1
ATOM 1686 N N . ALA A 1 221 ? 15.747 5.910 0.099 1.00 90.81 221 ALA A N 1
ATOM 1687 C CA . ALA A 1 221 ? 15.662 7.367 0.167 1.00 90.81 221 ALA A CA 1
ATOM 1688 C C . ALA A 1 221 ? 16.822 8.016 -0.596 1.00 90.81 221 ALA A C 1
ATOM 1690 O O . ALA A 1 221 ? 17.985 7.644 -0.393 1.00 90.81 221 ALA A O 1
ATOM 1691 N N . LEU A 1 222 ? 16.529 9.004 -1.443 1.00 88.19 222 LEU A N 1
ATOM 1692 C CA . LEU A 1 222 ? 17.561 9.809 -2.095 1.00 88.19 222 LEU A CA 1
ATOM 1693 C C . LEU A 1 222 ? 18.230 10.752 -1.085 1.00 88.19 222 LEU A C 1
ATOM 1695 O O . LEU A 1 222 ? 17.567 11.484 -0.353 1.00 88.19 222 LEU A O 1
ATOM 1699 N N . ARG A 1 223 ? 19.560 10.764 -1.085 1.00 87.00 223 ARG A N 1
ATOM 1700 C CA . ARG A 1 223 ? 20.421 11.571 -0.215 1.00 87.00 223 ARG A CA 1
ATOM 1701 C C . ARG A 1 223 ? 21.190 12.603 -1.037 1.00 87.00 223 ARG A C 1
ATOM 1703 O O . ARG A 1 223 ? 21.309 12.490 -2.261 1.00 87.00 223 ARG A O 1
ATOM 1710 N N . SER A 1 224 ? 21.785 13.575 -0.351 1.00 85.12 224 SER A N 1
ATOM 1711 C CA . SER A 1 224 ? 22.746 14.511 -0.948 1.00 85.12 224 SER A CA 1
ATOM 1712 C C . SER A 1 224 ? 23.836 13.795 -1.761 1.00 85.12 224 SER A C 1
ATOM 1714 O O . SER A 1 224 ? 24.216 12.656 -1.472 1.00 85.12 224 SER A O 1
ATOM 1716 N N . SER A 1 225 ? 24.351 14.477 -2.790 1.00 85.25 225 SER A N 1
ATOM 1717 C CA . SER A 1 225 ? 25.339 13.924 -3.734 1.00 85.25 225 SER A CA 1
ATOM 1718 C C . SER A 1 225 ? 24.849 12.687 -4.505 1.00 85.25 225 SER A C 1
ATOM 1720 O O . SER A 1 225 ? 25.651 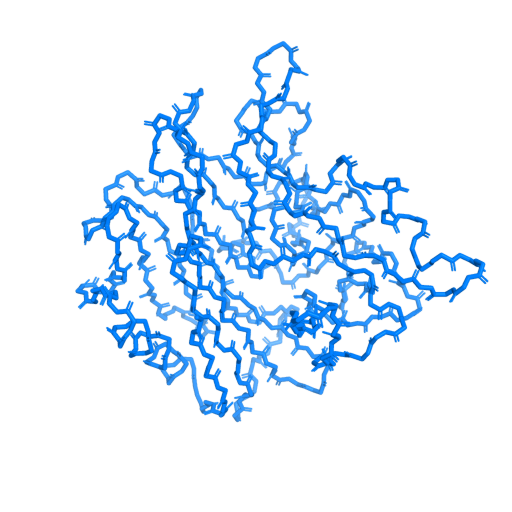11.818 -4.845 1.00 85.25 225 SER A O 1
ATOM 1722 N N . SER A 1 226 ? 23.540 12.601 -4.769 1.00 82.06 226 SER A N 1
ATOM 1723 C CA . SER A 1 226 ? 22.898 11.541 -5.566 1.00 82.06 226 SER A CA 1
ATOM 1724 C C . SER A 1 226 ? 23.115 10.120 -5.032 1.00 82.06 226 SER A C 1
ATOM 1726 O O . SER A 1 226 ? 23.088 9.146 -5.785 1.00 82.06 226 SER A O 1
ATOM 1728 N N . LYS A 1 227 ? 23.339 9.989 -3.721 1.00 87.44 227 LYS A N 1
ATOM 1729 C CA . LYS A 1 227 ? 23.438 8.693 -3.040 1.00 87.44 227 LYS A CA 1
ATOM 1730 C C . LYS A 1 227 ? 22.051 8.209 -2.625 1.00 87.44 227 LYS A C 1
ATOM 1732 O O . LYS A 1 227 ? 21.104 8.987 -2.577 1.00 87.44 227 LYS A O 1
ATOM 1737 N N . LYS A 1 228 ? 21.930 6.923 -2.303 1.00 88.31 228 LYS A N 1
ATOM 1738 C CA . LYS A 1 228 ? 20.690 6.331 -1.787 1.00 88.31 228 LYS A CA 1
ATOM 1739 C C . LYS A 1 228 ? 20.962 5.635 -0.462 1.00 88.31 228 LYS A C 1
ATOM 1741 O O . LYS A 1 228 ? 21.961 4.929 -0.342 1.00 88.31 228 LYS A O 1
ATOM 1746 N N . SER A 1 229 ? 20.079 5.836 0.508 1.00 91.69 229 SER A N 1
ATOM 1747 C CA . SER A 1 229 ? 20.084 5.115 1.781 1.00 91.69 229 SER A CA 1
ATOM 1748 C C . SER A 1 229 ? 18.962 4.092 1.789 1.00 91.69 229 SER A C 1
ATOM 1750 O O . SER A 1 229 ? 17.844 4.393 1.379 1.00 91.69 229 SER A O 1
ATOM 1752 N N . TYR A 1 230 ? 19.259 2.901 2.289 1.00 92.62 230 TYR A N 1
ATOM 1753 C CA . TYR A 1 230 ? 18.254 1.904 2.624 1.00 92.62 230 TYR A CA 1
ATOM 1754 C C . TYR A 1 230 ? 17.512 2.346 3.889 1.00 92.62 230 TYR A C 1
ATOM 1756 O O . TYR A 1 230 ? 18.156 2.559 4.917 1.00 92.62 230 TYR A O 1
ATOM 1764 N N . VAL A 1 231 ? 16.197 2.570 3.789 1.00 92.75 231 VAL A N 1
ATOM 1765 C CA . VAL A 1 231 ? 15.396 3.143 4.890 1.00 92.75 231 VAL A CA 1
ATOM 1766 C C . VAL A 1 231 ? 14.329 2.202 5.427 1.00 92.75 231 VAL A C 1
ATOM 1768 O O . VAL A 1 231 ? 13.939 2.341 6.580 1.00 92.75 231 VAL A O 1
ATOM 1771 N N . ALA A 1 232 ? 13.893 1.221 4.642 1.00 93.31 232 ALA A N 1
ATOM 1772 C CA . ALA A 1 232 ? 13.041 0.140 5.122 1.00 93.31 232 ALA A CA 1
ATOM 1773 C C . ALA A 1 232 ? 13.003 -1.021 4.133 1.00 93.31 232 ALA A C 1
ATOM 1775 O O . ALA A 1 232 ? 13.314 -0.866 2.951 1.00 93.31 232 ALA A O 1
ATOM 1776 N N . GLU A 1 233 ? 12.508 -2.147 4.620 1.00 94.38 233 GLU A N 1
ATOM 1777 C CA . GLU A 1 233 ? 11.913 -3.208 3.820 1.00 94.38 233 GLU A CA 1
ATOM 1778 C C . GLU A 1 233 ? 10.519 -3.469 4.381 1.00 94.38 233 GLU A C 1
ATOM 1780 O O . GLU A 1 233 ? 10.359 -3.591 5.595 1.00 94.38 233 GLU A O 1
ATOM 1785 N N . ILE A 1 234 ? 9.519 -3.517 3.501 1.00 95.31 234 ILE A N 1
ATOM 1786 C CA . ILE A 1 234 ? 8.168 -3.939 3.873 1.00 95.31 234 ILE A CA 1
ATOM 1787 C C . ILE A 1 234 ? 8.178 -5.464 3.950 1.00 95.31 234 ILE A C 1
ATOM 1789 O O . ILE A 1 234 ? 8.417 -6.147 2.949 1.00 95.31 234 ILE A O 1
ATOM 1793 N N . VAL A 1 235 ? 7.967 -6.007 5.146 1.00 95.25 235 VAL A N 1
ATOM 1794 C CA . VAL A 1 235 ? 8.310 -7.403 5.443 1.00 95.25 235 VAL A CA 1
ATOM 1795 C C . VAL A 1 235 ? 7.212 -8.354 4.993 1.00 95.25 235 VAL A C 1
ATOM 1797 O O . VAL A 1 235 ? 7.535 -9.412 4.454 1.00 95.25 235 VAL A O 1
ATOM 1800 N N . ASN A 1 236 ? 5.940 -7.974 5.123 1.00 95.94 236 ASN A N 1
ATOM 1801 C CA . ASN A 1 236 ? 4.813 -8.876 4.871 1.00 95.94 236 ASN A CA 1
ATOM 1802 C C . ASN A 1 236 ? 4.099 -8.629 3.531 1.00 95.94 236 ASN A C 1
ATOM 1804 O O . ASN A 1 236 ? 2.998 -9.130 3.307 1.00 95.94 236 ASN A O 1
ATOM 1808 N N . ALA A 1 237 ? 4.733 -7.895 2.612 1.00 96.31 237 ALA A N 1
ATOM 1809 C CA . ALA A 1 237 ? 4.264 -7.707 1.241 1.00 96.31 237 ALA A CA 1
ATOM 1810 C C . ALA A 1 237 ? 5.416 -7.814 0.232 1.00 96.31 237 ALA A C 1
ATOM 1812 O O . ALA A 1 237 ? 6.568 -7.487 0.525 1.00 96.31 237 ALA A O 1
ATOM 1813 N N . ARG A 1 238 ? 5.114 -8.288 -0.978 1.00 95.31 238 ARG A N 1
ATOM 1814 C CA . ARG A 1 238 ? 6.079 -8.458 -2.072 1.00 95.31 238 ARG A CA 1
ATOM 1815 C C . ARG A 1 238 ? 5.477 -7.964 -3.378 1.00 95.31 238 ARG A C 1
ATOM 1817 O O . ARG A 1 238 ? 4.270 -8.063 -3.580 1.00 95.31 238 ARG A O 1
ATOM 1824 N N . PHE A 1 239 ? 6.321 -7.461 -4.271 1.00 94.44 239 PHE A N 1
ATOM 1825 C CA . PHE A 1 239 ? 5.911 -7.218 -5.648 1.00 94.44 239 PHE A CA 1
ATOM 1826 C C . PHE A 1 239 ? 6.003 -8.507 -6.451 1.00 94.44 239 PHE A C 1
ATOM 1828 O O . PHE A 1 239 ? 6.951 -9.275 -6.312 1.00 94.44 239 PHE A O 1
ATOM 1835 N N . LEU A 1 240 ? 5.011 -8.736 -7.298 1.00 93.00 240 LEU A N 1
ATOM 1836 C CA . LEU A 1 240 ? 4.910 -9.916 -8.138 1.00 93.00 240 LEU A CA 1
ATOM 1837 C C . LEU A 1 240 ? 4.247 -9.500 -9.447 1.00 93.00 240 LEU A C 1
ATOM 1839 O O . LEU A 1 240 ? 3.262 -8.769 -9.430 1.00 93.00 240 LEU A O 1
ATOM 1843 N N . ARG A 1 241 ? 4.774 -9.987 -10.568 1.00 91.62 241 ARG A N 1
ATOM 1844 C CA . ARG A 1 241 ? 4.086 -9.947 -11.860 1.00 91.62 241 ARG A CA 1
ATOM 1845 C C . ARG A 1 241 ? 3.016 -11.031 -11.925 1.00 91.62 241 ARG A C 1
ATOM 1847 O O . ARG A 1 241 ? 3.323 -12.223 -11.854 1.00 91.62 241 ARG A O 1
ATOM 1854 N N . ILE A 1 242 ? 1.762 -10.627 -12.064 1.00 92.69 242 ILE A N 1
ATOM 1855 C CA . ILE A 1 242 ? 0.607 -11.520 -11.951 1.00 92.69 242 ILE A CA 1
ATOM 1856 C C . ILE A 1 242 ? 0.102 -12.014 -13.311 1.00 92.69 242 ILE A C 1
ATOM 1858 O O . ILE A 1 242 ? -1.041 -12.453 -13.415 1.00 92.69 242 ILE A O 1
ATOM 1862 N N . ASP A 1 243 ? 0.932 -11.968 -14.363 1.00 91.56 243 ASP A N 1
ATOM 1863 C CA . ASP A 1 243 ? 0.583 -12.418 -15.719 1.00 91.56 243 ASP A CA 1
ATOM 1864 C C . ASP A 1 243 ? -0.110 -13.800 -15.683 1.00 91.56 243 ASP A C 1
ATOM 1866 O O . ASP A 1 243 ? -1.221 -13.955 -16.197 1.00 91.56 243 ASP A O 1
ATOM 1870 N N . ASN A 1 244 ? 0.490 -14.751 -14.957 1.00 91.00 244 ASN A N 1
ATOM 1871 C CA . ASN A 1 244 ? 0.041 -16.145 -14.847 1.00 91.00 244 ASN A CA 1
ATOM 1872 C C . ASN A 1 244 ? -0.727 -16.474 -13.555 1.00 91.00 244 ASN A C 1
ATOM 1874 O O . ASN A 1 244 ? -1.019 -17.642 -13.330 1.00 91.00 244 ASN A O 1
ATOM 1878 N N . TYR A 1 245 ? -1.043 -15.476 -12.724 1.00 92.88 245 TYR A N 1
ATOM 1879 C CA . TYR A 1 245 ? -1.746 -15.673 -11.451 1.00 92.88 245 TYR A CA 1
ATOM 1880 C C . TYR A 1 245 ? -3.103 -14.992 -11.470 1.00 92.88 245 TYR A C 1
ATOM 1882 O O . TYR A 1 245 ? -3.223 -13.846 -11.922 1.00 92.88 245 TYR A O 1
ATOM 1890 N N . ASP A 1 246 ? -4.125 -15.662 -10.964 1.00 93.81 246 ASP A N 1
ATOM 1891 C CA . ASP A 1 246 ? -5.433 -15.042 -10.822 1.00 93.81 246 ASP A CA 1
ATOM 1892 C C . ASP A 1 246 ? -5.454 -14.099 -9.607 1.00 93.81 246 ASP A C 1
ATOM 1894 O O . ASP A 1 246 ? -4.795 -14.350 -8.592 1.00 93.81 246 ASP A O 1
ATOM 1898 N N . PRO A 1 247 ? -6.184 -12.969 -9.675 1.00 95.25 247 PRO A N 1
ATOM 1899 C CA . PRO A 1 247 ? -6.435 -12.169 -8.487 1.00 95.25 247 PRO A CA 1
ATOM 1900 C C . PRO A 1 247 ? -7.008 -13.039 -7.366 1.00 95.25 247 PRO A C 1
ATOM 1902 O O . PRO A 1 247 ? -7.867 -13.882 -7.603 1.00 95.25 247 PRO A O 1
ATOM 1905 N N . GLU A 1 248 ? -6.541 -12.803 -6.143 1.00 96.38 248 GLU A N 1
ATOM 1906 C CA . GLU A 1 248 ? -6.922 -13.514 -4.918 1.00 96.38 248 GLU A CA 1
ATOM 1907 C C . GLU A 1 248 ? -6.398 -14.958 -4.818 1.00 96.38 248 GLU A C 1
ATOM 1909 O O . GLU A 1 248 ? -6.665 -15.627 -3.814 1.00 96.38 248 GLU A O 1
ATOM 1914 N N . GLU A 1 249 ? -5.609 -15.420 -5.793 1.00 95.75 249 GLU A N 1
ATOM 1915 C CA . GLU A 1 249 ? -4.941 -16.720 -5.753 1.00 95.75 249 GLU A CA 1
ATOM 1916 C C . GLU A 1 249 ? -3.963 -16.811 -4.573 1.00 95.75 249 GLU A C 1
ATOM 1918 O O . GLU A 1 249 ? -3.303 -15.836 -4.199 1.00 95.75 249 GLU A O 1
ATOM 1923 N N . ILE A 1 250 ? -3.874 -18.000 -3.972 1.00 96.44 250 ILE A N 1
ATOM 1924 C CA . ILE A 1 250 ? -2.936 -18.290 -2.889 1.00 96.44 250 ILE A CA 1
ATOM 1925 C C . ILE A 1 250 ? -1.770 -19.100 -3.445 1.00 96.44 250 ILE A C 1
ATOM 1927 O O . ILE A 1 250 ? -1.934 -20.263 -3.809 1.00 96.44 250 ILE A O 1
ATOM 1931 N N . ILE A 1 251 ? -0.579 -18.511 -3.418 1.00 94.69 251 ILE A N 1
ATOM 1932 C CA . ILE A 1 251 ? 0.676 -19.173 -3.780 1.00 94.69 251 ILE A CA 1
ATOM 1933 C C . ILE A 1 251 ? 1.389 -19.651 -2.514 1.00 94.69 251 ILE A C 1
ATOM 1935 O O . ILE A 1 251 ? 1.385 -18.975 -1.483 1.00 94.69 251 ILE A O 1
ATOM 1939 N N . THR A 1 252 ? 1.984 -20.842 -2.574 1.00 93.94 252 THR A N 1
ATOM 1940 C CA . THR A 1 252 ? 2.673 -21.455 -1.428 1.00 93.94 252 THR A CA 1
ATOM 1941 C C . THR A 1 252 ? 4.167 -21.538 -1.706 1.00 93.94 252 THR A C 1
ATOM 1943 O O . THR A 1 252 ? 4.582 -22.170 -2.675 1.00 93.94 252 THR A O 1
ATOM 1946 N N . TYR A 1 253 ? 4.972 -20.938 -0.832 1.00 87.88 253 TYR A N 1
ATOM 1947 C CA . TYR A 1 253 ? 6.430 -20.996 -0.879 1.00 87.88 253 TYR A CA 1
ATOM 1948 C C . TYR A 1 253 ? 6.953 -21.584 0.430 1.00 87.88 253 TYR A C 1
ATOM 1950 O O . TYR A 1 253 ? 7.022 -20.911 1.455 1.00 87.88 253 TYR A O 1
ATOM 1958 N N . GLY A 1 254 ? 7.313 -22.869 0.404 1.00 90.00 254 GLY A N 1
ATOM 1959 C CA . GLY A 1 254 ? 7.698 -23.584 1.619 1.00 90.00 254 GLY A CA 1
ATOM 1960 C C . GLY A 1 254 ? 6.538 -23.639 2.618 1.00 90.00 254 GLY A C 1
ATOM 1961 O O . GLY A 1 254 ? 5.486 -24.194 2.306 1.00 90.00 254 GLY A O 1
ATOM 1962 N N . ALA A 1 255 ? 6.739 -23.081 3.814 1.00 92.19 255 ALA A N 1
ATOM 1963 C CA . ALA A 1 255 ? 5.706 -22.992 4.848 1.00 92.19 255 ALA A CA 1
ATOM 1964 C C . ALA A 1 255 ? 4.795 -21.758 4.696 1.00 92.19 255 ALA A C 1
ATOM 1966 O O . ALA A 1 255 ? 3.712 -21.725 5.285 1.00 92.19 255 ALA A O 1
ATOM 1967 N N . ASP A 1 256 ? 5.211 -20.770 3.902 1.00 92.75 256 ASP A N 1
ATOM 1968 C CA . ASP A 1 256 ? 4.513 -19.496 3.776 1.00 92.75 256 ASP A CA 1
ATOM 1969 C C . ASP A 1 256 ? 3.444 -19.550 2.684 1.00 92.75 256 ASP A C 1
ATOM 1971 O O . ASP A 1 256 ? 3.619 -20.162 1.624 1.00 92.75 256 ASP A O 1
ATOM 1975 N N . LYS A 1 257 ? 2.334 -18.853 2.933 1.00 94.69 257 LYS A N 1
ATOM 1976 C CA . LYS A 1 257 ? 1.244 -18.658 1.975 1.00 94.69 257 LYS A CA 1
ATOM 1977 C C . LYS A 1 257 ? 1.085 -17.177 1.686 1.00 94.69 257 LYS A C 1
ATOM 1979 O O . LYS A 1 257 ? 0.943 -16.380 2.609 1.00 94.69 257 LYS A O 1
ATOM 1984 N N . TRP A 1 258 ? 1.046 -16.836 0.407 1.00 95.44 258 TRP A N 1
ATOM 1985 C CA . TRP A 1 258 ? 0.899 -15.468 -0.071 1.00 95.44 258 TRP A CA 1
ATOM 1986 C C . TRP A 1 258 ? -0.377 -15.362 -0.888 1.00 95.44 258 TRP A C 1
ATOM 1988 O O . TRP A 1 258 ? -0.648 -16.227 -1.716 1.00 95.44 258 TRP A O 1
ATOM 1998 N N . LYS A 1 259 ? -1.163 -14.312 -0.652 1.00 97.19 259 LYS A N 1
ATOM 1999 C CA . LYS A 1 259 ? -2.361 -14.027 -1.442 1.00 97.19 259 LYS A CA 1
ATOM 2000 C C . LYS A 1 259 ? -2.054 -12.927 -2.449 1.00 97.19 259 LYS A C 1
ATOM 2002 O O . LYS A 1 259 ? -1.512 -11.886 -2.081 1.00 97.19 259 LYS A O 1
ATOM 2007 N N . VAL A 1 260 ? -2.374 -13.177 -3.711 1.00 96.44 260 VAL A N 1
ATOM 2008 C CA . VAL A 1 260 ? -2.035 -12.301 -4.833 1.00 96.44 260 VAL A CA 1
ATOM 2009 C C . VAL A 1 260 ? -3.132 -11.262 -5.035 1.00 96.44 260 VAL A C 1
ATOM 2011 O O . VAL A 1 260 ? -4.310 -11.597 -5.088 1.00 96.44 260 VAL A O 1
ATOM 2014 N N . PHE A 1 261 ? -2.756 -9.993 -5.190 1.00 96.44 261 PHE A N 1
ATOM 2015 C CA . PHE A 1 261 ? -3.685 -8.915 -5.526 1.00 96.44 261 PHE A CA 1
ATOM 2016 C C . PHE A 1 261 ? -3.076 -8.024 -6.613 1.00 96.44 261 PHE A C 1
ATOM 2018 O O . PHE A 1 261 ? -1.906 -7.653 -6.491 1.00 96.44 261 PHE A O 1
ATOM 2025 N N . PRO A 1 262 ? -3.830 -7.637 -7.658 1.00 94.94 262 PRO A N 1
ATOM 2026 C CA . PRO A 1 262 ? -3.416 -6.526 -8.503 1.00 94.94 262 PRO A CA 1
ATOM 2027 C C . PRO A 1 262 ? -3.462 -5.228 -7.689 1.00 94.94 262 PRO A C 1
ATOM 2029 O O . PRO A 1 262 ? -4.281 -5.074 -6.784 1.00 94.94 262 PRO A O 1
ATOM 2032 N N . PHE A 1 263 ? -2.630 -4.253 -8.049 1.00 93.81 263 PHE A N 1
ATOM 2033 C CA . PHE A 1 263 ? -2.659 -2.946 -7.388 1.00 93.81 263 PHE A CA 1
ATOM 2034 C C . PHE A 1 263 ? -3.982 -2.202 -7.593 1.00 93.81 263 PHE A C 1
ATOM 2036 O O . PHE A 1 263 ? -4.457 -1.535 -6.678 1.00 93.81 263 PHE A O 1
ATOM 2043 N N . TYR A 1 264 ? -4.576 -2.323 -8.782 1.00 93.50 264 TYR A N 1
ATOM 2044 C CA . TYR A 1 264 ? -5.904 -1.794 -9.086 1.00 93.50 264 TYR A CA 1
ATOM 2045 C C . TYR A 1 264 ? -6.740 -2.785 -9.895 1.00 93.50 264 TYR A C 1
ATOM 2047 O O . TYR A 1 264 ? -7.813 -3.186 -9.459 1.00 93.50 264 TYR A O 1
ATOM 2055 N N . LYS A 1 265 ? -6.248 -3.192 -11.068 1.00 92.50 265 LYS A N 1
ATOM 2056 C CA . LYS A 1 265 ? -6.951 -4.096 -11.986 1.00 92.50 265 LYS A CA 1
ATOM 2057 C C . LYS A 1 265 ? -5.954 -4.769 -12.918 1.00 92.50 265 LYS A C 1
ATOM 2059 O O . LYS A 1 265 ? -5.101 -4.077 -13.476 1.00 92.50 265 LYS A O 1
ATOM 2064 N N . LYS A 1 266 ? -6.089 -6.086 -13.096 1.00 92.25 266 LYS A N 1
ATOM 2065 C CA . LYS A 1 266 ? -5.259 -6.905 -13.995 1.00 92.25 266 LYS A CA 1
ATOM 2066 C C . LYS A 1 266 ? -5.605 -6.607 -15.462 1.00 92.25 266 LYS A C 1
ATOM 2068 O O . LYS A 1 266 ? -6.777 -6.646 -15.824 1.00 92.25 266 LYS A O 1
ATOM 2073 N N . ASP A 1 267 ? -4.604 -6.358 -16.308 1.00 91.19 267 ASP A N 1
ATOM 2074 C CA . ASP A 1 267 ? -4.779 -6.209 -17.766 1.00 91.19 267 ASP A CA 1
ATOM 2075 C C . ASP A 1 267 ? -3.688 -6.956 -18.542 1.00 91.19 267 ASP A C 1
ATOM 2077 O O . ASP A 1 267 ? -2.560 -6.488 -18.687 1.00 91.19 267 ASP A O 1
ATOM 2081 N N . VAL A 1 268 ? -4.053 -8.117 -19.086 1.00 86.75 268 VAL A N 1
ATOM 2082 C CA . VAL A 1 268 ? -3.142 -8.995 -19.836 1.00 86.75 268 VAL A CA 1
ATOM 2083 C C . VAL A 1 268 ? -2.717 -8.433 -21.196 1.00 86.75 268 VAL A C 1
ATOM 2085 O O . VAL A 1 268 ? -1.683 -8.840 -21.721 1.00 86.75 268 VAL A O 1
ATOM 2088 N N . LEU A 1 269 ? -3.479 -7.501 -21.780 1.00 88.31 269 LEU A N 1
ATOM 2089 C CA . LEU A 1 269 ? -3.128 -6.871 -23.058 1.00 88.31 269 LEU A CA 1
ATOM 2090 C C . LEU A 1 269 ? -2.092 -5.768 -22.857 1.00 88.31 269 LEU A C 1
ATOM 2092 O O . LEU A 1 269 ? -1.207 -5.580 -23.691 1.00 88.31 269 LEU A O 1
ATOM 2096 N N . ASN A 1 270 ? -2.189 -5.052 -21.739 1.00 89.69 270 ASN A N 1
ATOM 2097 C CA . ASN A 1 270 ? -1.272 -3.981 -21.365 1.00 89.69 270 ASN A CA 1
ATOM 2098 C C . ASN A 1 270 ? -0.519 -4.360 -20.099 1.00 89.69 270 ASN A C 1
ATOM 2100 O O . ASN A 1 270 ? -0.563 -3.655 -19.093 1.00 89.69 270 ASN A O 1
ATOM 2104 N N . LYS A 1 271 ? 0.197 -5.480 -20.184 1.00 87.69 271 LYS A N 1
ATOM 2105 C CA . LYS A 1 271 ? 0.893 -6.099 -19.060 1.00 87.69 271 LYS A CA 1
ATOM 2106 C C . LYS A 1 271 ? 1.771 -5.102 -18.292 1.00 87.69 271 LYS A C 1
ATOM 2108 O O . LYS A 1 271 ? 1.801 -5.120 -17.074 1.00 87.69 271 LYS A O 1
ATOM 2113 N N . ASP A 1 272 ? 2.468 -4.201 -18.982 1.00 88.31 272 ASP A N 1
ATOM 2114 C CA . ASP A 1 272 ? 3.388 -3.224 -18.376 1.00 88.31 272 ASP A CA 1
ATOM 2115 C C . ASP A 1 272 ? 2.690 -1.920 -17.950 1.00 88.31 272 AS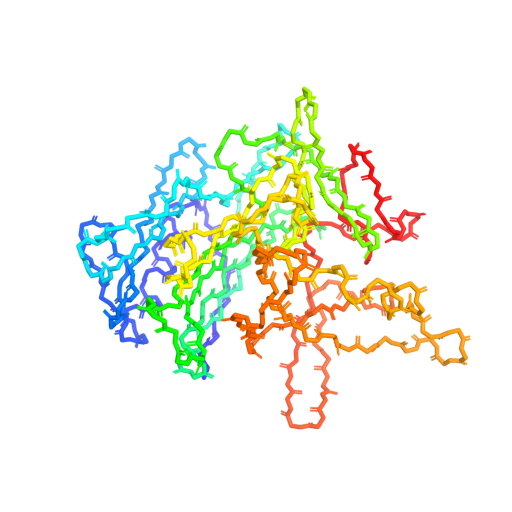P A C 1
ATOM 2117 O O . ASP A 1 272 ? 3.350 -0.944 -17.608 1.00 88.31 272 ASP A O 1
ATOM 2121 N N . GLY A 1 273 ? 1.357 -1.885 -18.002 1.00 88.56 273 GLY A N 1
ATOM 2122 C CA . GLY A 1 273 ? 0.563 -0.701 -17.732 1.00 88.56 273 GLY A CA 1
ATOM 2123 C C . GLY A 1 273 ? 0.726 0.376 -18.808 1.00 88.56 273 GLY A C 1
ATOM 2124 O O . GLY A 1 273 ? 0.737 0.130 -20.020 1.00 88.56 273 GLY A O 1
ATOM 2125 N N . GLY A 1 274 ? 0.760 1.622 -18.360 1.00 85.31 274 GLY A N 1
ATOM 2126 C CA . GLY A 1 274 ? 0.935 2.823 -19.165 1.00 85.31 274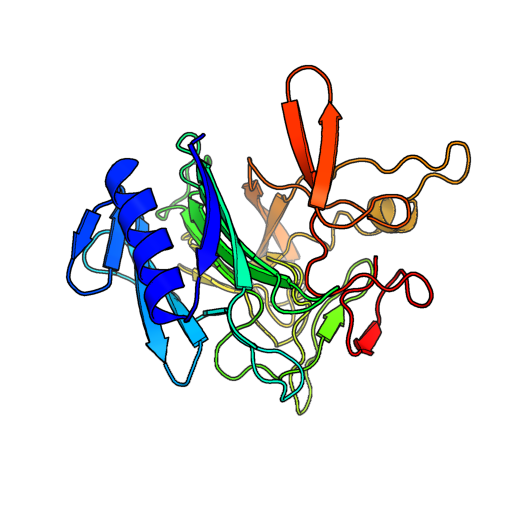 GLY A CA 1
ATOM 2127 C C . GLY A 1 274 ? 0.145 3.999 -18.604 1.00 85.31 274 GLY A C 1
ATOM 2128 O O . GLY A 1 274 ? -0.545 3.890 -17.592 1.00 85.31 274 GLY A O 1
ATOM 2129 N N . GLY A 1 275 ? 0.261 5.147 -19.267 1.00 83.25 275 GLY A N 1
ATOM 2130 C CA . GLY A 1 275 ? -0.388 6.369 -18.809 1.00 83.25 275 GLY A CA 1
ATOM 2131 C C . GLY A 1 275 ? -1.889 6.402 -19.076 1.00 83.25 275 GLY A C 1
ATOM 2132 O O . GLY A 1 275 ? -2.322 6.069 -20.176 1.00 83.25 275 GLY A O 1
ATOM 2133 N N . TYR A 1 276 ? -2.646 6.881 -18.084 1.00 80.19 276 TYR A N 1
ATOM 2134 C CA . TYR A 1 276 ? -4.090 7.135 -18.164 1.00 80.19 276 TYR A CA 1
ATOM 2135 C C . TYR A 1 276 ? -4.896 5.893 -18.558 1.00 80.19 276 TYR A C 1
ATOM 2137 O O . TYR A 1 276 ? -5.734 5.933 -19.458 1.00 80.19 276 TYR A O 1
ATOM 2145 N N . ARG A 1 277 ? -4.613 4.774 -17.887 1.00 77.44 277 ARG A N 1
ATOM 2146 C CA . ARG A 1 277 ? -5.307 3.501 -18.102 1.00 77.44 277 ARG A CA 1
ATOM 2147 C C . ARG A 1 277 ? -6.243 3.184 -16.934 1.00 77.44 277 ARG A C 1
ATOM 2149 O O . ARG A 1 277 ? -5.951 3.549 -15.801 1.00 77.44 277 ARG A O 1
ATOM 2156 N N . ASP A 1 278 ? -7.304 2.423 -17.207 1.00 82.44 278 ASP A N 1
ATOM 2157 C CA . ASP A 1 278 ? -8.172 1.789 -16.191 1.00 82.44 278 ASP A CA 1
ATOM 2158 C C . ASP A 1 278 ? -7.560 0.451 -15.722 1.00 82.44 278 ASP A C 1
ATOM 2160 O O . ASP A 1 278 ? -8.214 -0.589 -15.694 1.00 82.44 278 ASP A O 1
ATOM 2164 N N . SER A 1 279 ? -6.248 0.432 -15.475 1.00 82.50 279 SER A N 1
ATOM 2165 C CA . SER A 1 279 ? -5.521 -0.753 -15.012 1.00 82.50 279 SER A CA 1
ATOM 2166 C C . SER A 1 279 ? -4.126 -0.382 -14.516 1.00 82.50 279 SER A C 1
ATOM 2168 O O . SER A 1 279 ? -3.488 0.542 -15.021 1.00 82.50 279 SER A O 1
ATOM 2170 N N . SER A 1 280 ? -3.642 -1.156 -13.546 1.00 81.88 280 SER A N 1
ATOM 2171 C CA . SER A 1 280 ? -2.266 -1.123 -13.055 1.00 81.88 280 SER A CA 1
ATOM 2172 C C . SER A 1 280 ? -1.320 -2.069 -13.816 1.00 81.88 280 SER A C 1
ATOM 2174 O O . SER A 1 280 ? -0.233 -2.359 -13.327 1.00 81.88 280 SER A O 1
ATOM 2176 N N . GLY A 1 281 ? -1.736 -2.590 -14.974 1.00 83.12 281 GLY A N 1
ATOM 2177 C CA . GLY A 1 281 ? -1.051 -3.678 -15.671 1.00 83.12 281 GLY A CA 1
ATOM 2178 C C . GLY A 1 281 ? -1.275 -5.041 -15.009 1.00 83.12 281 GLY A C 1
ATOM 2179 O O . GLY A 1 281 ? -2.254 -5.253 -14.288 1.00 83.12 281 GLY A O 1
ATOM 2180 N N . THR A 1 282 ? -0.367 -5.972 -15.287 1.00 70.00 282 THR A N 1
ATOM 2181 C CA . THR A 1 282 ? -0.219 -7.281 -14.619 1.00 70.00 282 THR A CA 1
ATOM 2182 C C . THR A 1 282 ? 0.988 -7.272 -13.700 1.00 70.00 282 THR A C 1
ATOM 2184 O O . THR A 1 282 ? 1.989 -6.606 -14.047 1.00 70.00 282 THR A O 1
#

Organism: NCBI:txid1843371

Foldseek 3Di:
DDKDKDWDFAPVRVVVVQQVVLVVVPWDADPQWTFDQQKTWRWDDDPRKIKIWIATGPVRHPIAPFIAIWAAADPDHQGDGWIWMWDADVVPTKIKIKIDRDPFWIWIKMWTAFPDDAPGGRTKIFTLFTDVAARFWFFFLQEGWEADDRTHTLLDEQRHCAATFGMKTQRPDPDRIETCYHHQQNDAFHKHQRNVCSVLSVCPPPPPPNHKDWAWRWIWGQHPPRDIDGRHTPDQDTDIQCLPPDQQDWDDDPPDIDGDHFSTGEDNVQQRGHPGDNGSHD

Sequence (282 aa):
MAYYSGQAASFSELLSVLVNACVEQGWIWVDNILSKDQIGIKLQIVNNHITALAGDGSTLANPAPAIVRMGALDNQTVKFPVDYYLFIFENPDEVYLIIKYELDKFLWLCFGCSILNLPASGAWVAAIKAVGSSDSVNIGIDEGGTAYTGNPTSAAPFWNTKNCHNSFFQHGFETLWSPNSGQALSTIGSVVANGHMGALISRQPNRWNSETIMLPIILLALRSSSKKSYVAEIVNARFLRIDNYDPEEIITYGADKWKVFPFYKKDVLNKDGGGYRDSSGT